Protein AF-A0A9D8S6Q0-F1 (afdb_monomer_lite)

Structure (mmCIF, N/CA/C/O backbone):
data_AF-A0A9D8S6Q0-F1
#
_entry.id   AF-A0A9D8S6Q0-F1
#
loop_
_atom_site.group_PDB
_atom_site.id
_atom_site.type_symbol
_atom_site.label_atom_id
_atom_site.label_alt_id
_atom_site.label_comp_id
_atom_site.label_asym_id
_atom_site.label_entity_id
_atom_site.label_seq_id
_atom_site.pdbx_PDB_ins_code
_atom_site.Cartn_x
_atom_site.Cartn_y
_atom_site.Cartn_z
_atom_site.occupancy
_atom_site.B_iso_or_equiv
_atom_site.auth_seq_id
_atom_site.auth_comp_id
_atom_site.auth_asym_id
_atom_site.auth_atom_id
_atom_site.pdbx_PDB_model_num
ATOM 1 N N . MET A 1 1 ? 7.079 22.595 -23.105 1.00 55.53 1 MET A N 1
ATOM 2 C CA . MET A 1 1 ? 8.325 22.431 -22.317 1.00 55.53 1 MET A CA 1
ATOM 3 C C . MET A 1 1 ? 8.264 21.290 -21.289 1.00 55.53 1 MET A C 1
ATOM 5 O O . MET A 1 1 ? 9.046 20.359 -21.418 1.00 55.53 1 MET A O 1
ATOM 9 N N . LYS A 1 2 ? 7.309 21.265 -20.337 1.00 79.88 2 LYS A N 1
ATOM 10 C CA . LYS A 1 2 ? 7.232 20.223 -19.276 1.00 79.88 2 LYS A CA 1
ATOM 11 C C . LYS A 1 2 ? 7.157 18.767 -19.784 1.00 79.88 2 LYS A C 1
ATOM 13 O O . LYS A 1 2 ? 7.829 17.900 -19.242 1.00 79.88 2 LYS A O 1
ATOM 18 N N . LEU A 1 3 ? 6.389 18.489 -20.844 1.00 88.88 3 LEU A N 1
ATOM 19 C CA . LEU A 1 3 ? 6.237 17.123 -21.376 1.00 88.88 3 LEU A CA 1
ATOM 20 C C . LEU A 1 3 ? 7.520 16.571 -22.018 1.00 88.88 3 LEU A C 1
ATOM 22 O O . LEU A 1 3 ? 7.829 15.393 -21.858 1.00 88.88 3 LEU A O 1
ATOM 26 N N . LEU A 1 4 ? 8.263 17.416 -22.740 1.00 91.31 4 LEU A N 1
ATOM 27 C CA . LEU A 1 4 ? 9.525 17.022 -23.365 1.00 91.31 4 LEU A CA 1
ATOM 28 C C . LEU A 1 4 ? 10.558 16.653 -22.295 1.00 91.31 4 LEU A C 1
ATOM 30 O O . LEU A 1 4 ? 11.180 15.604 -22.405 1.00 91.31 4 LEU A O 1
ATOM 34 N N . ILE A 1 5 ? 10.648 17.445 -21.219 1.00 90.62 5 ILE A N 1
ATOM 35 C CA . ILE A 1 5 ? 11.521 17.167 -20.067 1.00 90.62 5 ILE A CA 1
ATOM 36 C C . ILE A 1 5 ? 11.208 15.793 -19.465 1.00 90.62 5 ILE A C 1
ATOM 38 O O . ILE A 1 5 ? 12.119 15.003 -19.242 1.00 90.62 5 ILE A O 1
ATOM 42 N N . VAL A 1 6 ? 9.926 15.463 -19.264 1.00 91.56 6 VAL A N 1
ATOM 43 C CA . VAL A 1 6 ? 9.521 14.143 -18.748 1.00 91.56 6 VAL A CA 1
ATOM 44 C C . VAL A 1 6 ? 9.941 13.018 -19.697 1.00 91.56 6 VAL A C 1
ATOM 46 O O . VAL A 1 6 ? 10.485 12.014 -19.246 1.00 91.56 6 VAL A O 1
ATOM 49 N N . LYS A 1 7 ? 9.729 13.172 -21.010 1.00 94.25 7 LYS A N 1
ATOM 50 C CA . LYS A 1 7 ? 10.130 12.157 -21.999 1.00 94.25 7 LYS A CA 1
ATOM 51 C C . LYS A 1 7 ? 11.649 11.960 -22.039 1.00 94.25 7 LYS A C 1
ATOM 53 O O . LYS A 1 7 ? 12.102 10.818 -22.053 1.00 94.25 7 LYS A O 1
ATOM 58 N N . VAL A 1 8 ? 12.415 13.052 -22.015 1.00 95.56 8 VAL A N 1
ATOM 59 C CA . VAL A 1 8 ? 13.885 13.025 -21.961 1.00 95.56 8 VAL A CA 1
ATOM 60 C C . VAL A 1 8 ? 14.356 12.354 -20.674 1.00 95.56 8 VAL A C 1
ATOM 62 O O . VAL A 1 8 ? 15.199 11.466 -20.733 1.00 95.56 8 VAL A O 1
ATOM 65 N N . PHE A 1 9 ? 13.759 12.688 -19.528 1.00 94.12 9 PHE A N 1
ATOM 66 C CA . PHE A 1 9 ? 14.062 12.046 -18.249 1.00 94.12 9 PHE A CA 1
ATOM 67 C C . PHE A 1 9 ? 13.797 10.534 -18.281 1.00 94.12 9 PHE A C 1
ATOM 69 O O . PHE A 1 9 ? 14.651 9.752 -17.871 1.00 94.12 9 PHE A O 1
ATOM 76 N N . VAL A 1 10 ? 12.650 10.101 -18.818 1.00 95.75 10 VAL A N 1
ATOM 77 C CA . VAL A 1 10 ? 12.314 8.673 -18.948 1.00 95.75 10 VAL A CA 1
ATOM 78 C C . VAL A 1 10 ? 13.291 7.945 -19.875 1.00 95.75 10 VAL A C 1
ATOM 80 O O . VAL A 1 10 ? 13.704 6.825 -19.570 1.00 95.75 10 VAL A O 1
ATOM 83 N N . LEU A 1 11 ? 13.690 8.563 -20.990 1.00 97.38 11 LEU A N 1
ATOM 84 C CA . LEU A 1 11 ? 14.710 8.000 -21.877 1.00 97.38 11 LEU A CA 1
ATOM 85 C C . LEU A 1 11 ? 16.064 7.887 -21.163 1.00 97.38 11 LEU A C 1
ATOM 87 O O . LEU A 1 11 ? 16.694 6.833 -21.209 1.00 97.38 11 LEU A O 1
ATOM 91 N N . PHE A 1 12 ? 16.467 8.934 -20.448 1.00 96.69 12 PHE A N 1
ATOM 92 C CA . PHE A 1 12 ? 17.717 8.986 -19.699 1.00 96.69 12 PHE A CA 1
ATOM 93 C C . PHE A 1 12 ? 17.816 7.870 -18.650 1.00 96.69 12 PHE A C 1
ATOM 95 O O . PHE A 1 12 ? 18.775 7.097 -18.671 1.00 96.69 12 PHE A O 1
ATOM 102 N N . ILE A 1 13 ? 16.800 7.693 -17.794 1.00 96.75 13 ILE A N 1
ATOM 103 C CA . ILE A 1 13 ? 16.820 6.616 -16.786 1.00 96.75 13 ILE A CA 1
ATOM 104 C C . ILE A 1 13 ? 16.806 5.219 -17.424 1.00 96.75 13 ILE A C 1
ATOM 106 O O . ILE A 1 13 ? 17.384 4.290 -16.867 1.00 96.75 13 ILE A O 1
ATOM 110 N N . ARG A 1 14 ? 16.203 5.046 -18.611 1.00 97.38 14 ARG A N 1
ATOM 111 C CA . ARG A 1 14 ? 16.238 3.768 -19.348 1.00 97.38 14 ARG A CA 1
ATOM 112 C C . ARG A 1 14 ? 17.633 3.444 -19.868 1.00 97.38 14 ARG A C 1
ATOM 114 O O . ARG A 1 14 ? 18.060 2.299 -19.730 1.00 97.38 14 ARG A O 1
ATOM 121 N N . VAL A 1 15 ? 18.318 4.431 -20.447 1.00 97.88 15 VAL A N 1
ATOM 122 C CA . VAL A 1 15 ? 19.697 4.284 -20.935 1.00 97.88 15 VAL A CA 1
ATOM 123 C C . VAL A 1 15 ? 20.625 3.948 -19.771 1.00 97.88 15 VAL A C 1
ATOM 125 O O . VAL A 1 15 ? 21.367 2.975 -19.852 1.00 97.88 15 VAL A O 1
ATOM 128 N N . LEU A 1 16 ? 20.505 4.664 -18.649 1.00 97.31 16 LEU A N 1
ATOM 129 C CA . LEU A 1 16 ? 21.297 4.388 -17.448 1.00 97.31 16 LEU A CA 1
ATOM 130 C C . LEU A 1 16 ? 20.996 3.023 -16.817 1.00 97.31 16 LEU A C 1
ATOM 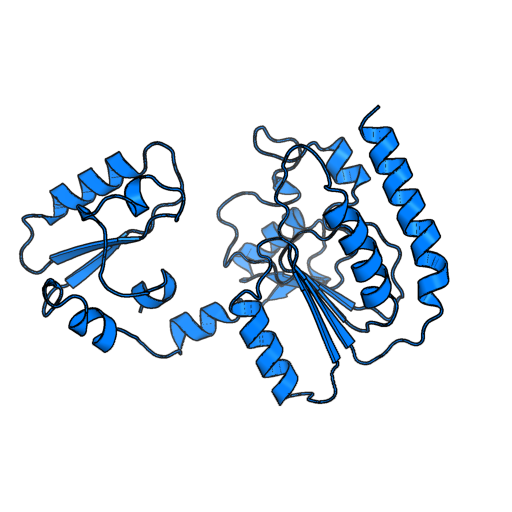132 O O . LEU A 1 16 ? 21.899 2.362 -16.310 1.00 97.31 16 LEU A O 1
ATOM 136 N N . TYR A 1 17 ? 19.742 2.568 -16.852 1.00 98.06 17 TYR A N 1
ATOM 137 C CA . TYR A 1 17 ? 19.359 1.267 -16.297 1.00 98.06 17 TYR A CA 1
ATOM 138 C C . TYR A 1 17 ? 19.833 0.083 -17.149 1.00 98.06 17 TYR A C 1
ATOM 140 O O . TYR A 1 17 ? 20.039 -1.012 -16.624 1.00 98.06 17 TYR A O 1
ATOM 148 N N . ALA A 1 18 ? 19.992 0.270 -18.464 1.00 97.88 18 ALA A N 1
ATOM 149 C CA . ALA A 1 18 ? 20.349 -0.797 -19.395 1.00 97.88 18 ALA A CA 1
ATOM 150 C C . ALA A 1 18 ? 21.595 -1.607 -18.971 1.00 97.88 18 ALA A C 1
ATOM 152 O O . ALA A 1 18 ? 21.451 -2.827 -18.847 1.00 97.88 18 ALA A O 1
ATOM 153 N N . PRO A 1 19 ? 22.761 -0.993 -18.671 1.00 97.56 19 PRO A N 1
ATOM 154 C CA . PRO A 1 19 ? 23.945 -1.731 -18.227 1.00 97.56 19 PRO A CA 1
ATOM 155 C C . PRO A 1 19 ? 23.791 -2.342 -16.827 1.00 97.56 19 PRO A C 1
ATOM 157 O O . PRO A 1 19 ? 24.334 -3.414 -16.567 1.00 97.56 19 PRO A O 1
ATOM 160 N N . MET A 1 20 ? 22.999 -1.738 -15.928 1.00 97.50 20 MET A N 1
ATOM 161 C CA . MET A 1 20 ? 22.785 -2.277 -14.572 1.00 97.50 20 MET A CA 1
ATOM 162 C C . MET A 1 20 ? 22.173 -3.684 -14.605 1.00 97.50 20 MET A C 1
ATOM 164 O O . MET A 1 20 ? 22.425 -4.507 -13.724 1.00 97.50 20 MET A O 1
ATOM 168 N N . LYS A 1 21 ? 21.404 -3.998 -15.656 1.00 95.62 21 LYS A N 1
ATOM 169 C CA . LYS A 1 21 ? 20.806 -5.322 -15.860 1.00 95.62 21 LYS A CA 1
ATOM 170 C C . LYS A 1 21 ? 21.827 -6.435 -16.128 1.00 95.62 21 LYS A C 1
ATOM 172 O O . LYS A 1 21 ? 21.428 -7.593 -16.120 1.00 95.62 21 LYS A O 1
ATOM 177 N N . LEU A 1 22 ? 23.113 -6.152 -16.319 1.00 96.88 22 LEU A N 1
ATOM 178 C CA . LEU A 1 22 ? 24.126 -7.208 -16.457 1.00 96.88 22 LEU A CA 1
ATOM 179 C C . LEU A 1 22 ? 24.386 -7.969 -15.145 1.00 96.88 22 LEU A C 1
ATOM 181 O O . LEU A 1 22 ? 24.920 -9.074 -15.166 1.00 96.88 22 LEU A O 1
ATOM 185 N N . ARG A 1 23 ? 23.961 -7.429 -13.996 1.00 97.19 23 ARG A N 1
ATOM 186 C CA . ARG A 1 23 ? 24.087 -8.100 -12.693 1.00 97.19 23 ARG A CA 1
ATOM 187 C C . ARG A 1 23 ? 23.323 -9.424 -12.664 1.00 97.19 23 ARG A C 1
ATOM 189 O O . ARG A 1 23 ? 22.237 -9.520 -13.224 1.00 97.19 23 ARG A O 1
ATOM 196 N N . LYS A 1 24 ? 23.824 -10.443 -11.967 1.00 97.69 24 LYS A N 1
ATOM 197 C CA . LYS A 1 24 ? 23.100 -11.717 -11.797 1.00 97.69 24 LYS A CA 1
ATOM 198 C C . LYS A 1 24 ? 21.844 -11.514 -10.942 1.00 97.69 24 LYS A C 1
ATOM 200 O O . LYS A 1 24 ? 21.931 -10.881 -9.896 1.00 97.69 24 LYS A O 1
ATOM 205 N N . THR A 1 25 ? 20.699 -12.048 -11.372 1.00 98.31 25 THR A N 1
ATOM 206 C CA . THR A 1 25 ? 19.465 -12.040 -10.566 1.00 98.31 25 THR A CA 1
ATOM 207 C C . THR A 1 25 ? 19.647 -12.878 -9.299 1.00 98.31 25 THR A C 1
ATOM 209 O O . THR A 1 25 ? 20.204 -13.974 -9.352 1.00 98.31 25 THR A O 1
ATOM 212 N N . LYS A 1 26 ? 19.179 -12.354 -8.168 1.00 98.38 26 LYS A N 1
ATOM 213 C CA . LYS A 1 26 ? 19.242 -12.963 -6.835 1.00 98.38 26 LYS A CA 1
ATOM 214 C C . LYS A 1 26 ? 17.837 -13.277 -6.332 1.00 98.38 26 LYS A C 1
ATOM 216 O O . LYS A 1 26 ? 16.869 -12.694 -6.821 1.00 98.38 26 LYS A O 1
ATOM 221 N N . ASN A 1 27 ? 17.742 -14.130 -5.312 1.00 98.31 27 ASN A N 1
ATOM 222 C CA . ASN A 1 27 ? 16.523 -14.264 -4.522 1.00 98.31 27 ASN A CA 1
ATOM 223 C C . ASN A 1 27 ? 16.330 -13.001 -3.664 1.00 98.31 27 ASN A C 1
ATOM 225 O O . ASN A 1 27 ? 16.820 -12.909 -2.536 1.00 98.31 27 ASN A O 1
ATOM 229 N N . LYS A 1 28 ? 15.728 -11.969 -4.263 1.00 98.75 28 LYS A N 1
ATOM 230 C CA . LYS A 1 28 ? 15.584 -10.651 -3.651 1.00 98.75 28 LYS A CA 1
ATOM 231 C C . LYS A 1 28 ? 14.250 -10.013 -4.007 1.00 98.75 28 LYS A C 1
ATOM 233 O O . LYS A 1 28 ? 13.901 -9.915 -5.187 1.00 98.75 28 LYS A O 1
ATOM 238 N N . ILE A 1 29 ? 13.585 -9.498 -2.977 1.00 98.81 29 ILE A N 1
ATOM 239 C CA . ILE A 1 29 ? 12.365 -8.704 -3.058 1.00 98.81 29 ILE A CA 1
ATOM 240 C C . ILE A 1 29 ? 12.706 -7.233 -2.827 1.00 98.81 29 ILE A C 1
ATOM 242 O O . ILE A 1 29 ? 13.329 -6.875 -1.825 1.00 98.81 29 ILE A O 1
ATOM 246 N N . VAL A 1 30 ? 12.269 -6.372 -3.744 1.00 98.69 30 VAL A N 1
ATOM 247 C CA . VAL A 1 30 ? 12.329 -4.915 -3.583 1.00 98.69 30 VAL A CA 1
ATOM 248 C C . VAL A 1 30 ? 10.923 -4.382 -3.327 1.00 98.69 30 VAL A C 1
ATOM 250 O O . VAL A 1 30 ? 10.055 -4.461 -4.195 1.00 98.69 30 VAL A O 1
ATOM 253 N N . TRP A 1 31 ? 10.706 -3.827 -2.139 1.00 98.44 31 TRP A N 1
ATOM 254 C CA . TRP A 1 31 ? 9.453 -3.190 -1.736 1.00 98.44 31 TRP A CA 1
ATOM 255 C C . TRP A 1 31 ? 9.482 -1.712 -2.107 1.00 98.44 31 TRP A C 1
ATOM 257 O O . TRP A 1 31 ? 10.393 -1.000 -1.693 1.00 98.44 31 TRP A O 1
ATOM 267 N N . LEU A 1 32 ? 8.496 -1.238 -2.860 1.00 97.31 32 LEU A N 1
ATOM 268 C CA . LEU A 1 32 ? 8.403 0.134 -3.353 1.00 97.31 32 LEU A CA 1
ATOM 269 C C . LEU A 1 32 ? 7.138 0.796 -2.808 1.00 97.31 32 LEU A C 1
ATOM 271 O O . LEU A 1 32 ? 6.029 0.359 -3.115 1.00 97.31 32 LEU A O 1
ATOM 275 N N . SER A 1 33 ? 7.303 1.886 -2.059 1.00 94.62 33 SER A N 1
ATOM 276 C CA . SER A 1 33 ? 6.179 2.699 -1.585 1.00 94.62 33 SER A CA 1
ATOM 277 C C . SER A 1 33 ? 6.478 4.185 -1.660 1.00 94.62 33 SER A C 1
ATOM 279 O O . SER A 1 33 ? 7.609 4.631 -1.456 1.00 94.62 33 SER A O 1
ATOM 281 N N . ARG A 1 34 ? 5.431 4.964 -1.935 1.00 90.62 34 ARG A N 1
ATOM 282 C CA . ARG A 1 34 ? 5.448 6.431 -1.884 1.00 90.62 34 ARG A CA 1
ATOM 283 C C . ARG A 1 34 ? 4.494 7.013 -0.852 1.00 90.62 34 ARG A C 1
ATOM 285 O O . ARG A 1 34 ? 4.333 8.233 -0.818 1.00 90.62 34 ARG A O 1
ATOM 292 N N . GLN A 1 35 ? 3.848 6.174 -0.044 1.00 85.75 35 GLN A N 1
ATOM 293 C CA . GLN A 1 35 ? 2.920 6.651 0.986 1.00 85.75 35 GLN A CA 1
ATOM 294 C C . GLN A 1 35 ? 3.647 7.204 2.201 1.00 85.75 35 GLN A C 1
ATOM 296 O O . GLN A 1 35 ? 3.231 8.205 2.776 1.00 85.75 35 GLN A O 1
ATOM 301 N N . SER A 1 36 ? 4.739 6.545 2.574 1.00 86.94 36 SER A N 1
ATOM 302 C CA . SER A 1 36 ? 5.474 6.795 3.801 1.00 86.94 36 SER A CA 1
ATOM 303 C C . SER A 1 36 ? 6.965 6.549 3.578 1.00 86.94 36 SER A C 1
ATOM 305 O O . SER A 1 36 ? 7.354 5.856 2.636 1.00 86.94 36 SER A O 1
ATOM 307 N N . ASP A 1 37 ? 7.785 7.137 4.446 1.00 90.88 37 ASP A N 1
ATOM 308 C CA . ASP A 1 37 ? 9.200 6.782 4.592 1.00 90.88 37 ASP A CA 1
ATOM 309 C C . ASP A 1 37 ? 9.369 5.529 5.496 1.00 90.88 37 ASP A C 1
ATOM 311 O O . ASP A 1 37 ? 10.470 5.005 5.644 1.00 90.88 37 ASP A O 1
ATOM 315 N N . GLU A 1 38 ? 8.270 5.009 6.057 1.00 92.69 38 GLU A N 1
ATOM 316 C CA . GLU A 1 38 ? 8.210 3.825 6.919 1.00 92.69 38 GLU A CA 1
ATOM 317 C C . GLU A 1 38 ? 7.391 2.686 6.300 1.00 92.69 38 GLU A C 1
ATOM 319 O O . GLU A 1 38 ? 6.533 2.896 5.437 1.00 92.69 38 GLU A O 1
ATOM 324 N N . LYS A 1 39 ? 7.631 1.454 6.771 1.00 93.25 39 LYS A N 1
ATOM 325 C CA . LYS A 1 39 ? 6.859 0.276 6.353 1.00 93.25 39 LYS A CA 1
ATOM 326 C C . LYS A 1 39 ? 5.405 0.432 6.797 1.00 93.25 39 LYS A C 1
ATOM 328 O O . LYS A 1 39 ? 5.143 0.613 7.985 1.00 93.25 39 LYS A O 1
ATOM 333 N N . SER A 1 40 ? 4.469 0.289 5.862 1.00 92.38 40 SER A N 1
ATOM 334 C CA . SER A 1 40 ? 3.063 0.102 6.214 1.00 92.38 40 SER A CA 1
ATOM 335 C C . SER A 1 40 ? 2.876 -1.218 6.962 1.00 92.38 40 SER A C 1
ATOM 337 O O . SER A 1 40 ? 3.687 -2.136 6.829 1.00 92.38 40 SER A O 1
ATOM 339 N N . GLU A 1 41 ? 1.790 -1.328 7.723 1.00 90.19 41 GLU A N 1
ATOM 340 C CA . GLU A 1 41 ? 1.476 -2.550 8.467 1.00 90.19 41 GLU A CA 1
ATOM 341 C C . GLU A 1 41 ? 1.360 -3.782 7.553 1.00 90.19 41 GLU A C 1
ATOM 343 O O . GLU A 1 41 ? 1.889 -4.845 7.868 1.00 90.19 41 GLU A O 1
ATOM 348 N N . ASP A 1 42 ? 0.785 -3.615 6.357 1.00 94.25 42 ASP A N 1
ATOM 349 C CA . ASP A 1 42 ? 0.728 -4.682 5.351 1.00 94.25 42 ASP A CA 1
ATOM 350 C C . ASP A 1 42 ? 2.127 -5.118 4.895 1.00 94.25 42 ASP A C 1
ATOM 352 O O . ASP A 1 42 ? 2.412 -6.312 4.811 1.00 94.25 42 ASP A O 1
ATOM 356 N N . ILE A 1 43 ? 3.025 -4.160 4.623 1.00 96.00 43 ILE A N 1
ATOM 357 C CA . ILE A 1 43 ? 4.403 -4.463 4.210 1.00 96.00 43 ILE A CA 1
ATOM 358 C C . ILE A 1 43 ? 5.156 -5.171 5.336 1.00 96.00 43 ILE A C 1
ATOM 360 O O . ILE A 1 43 ? 5.889 -6.118 5.056 1.00 96.00 43 ILE A O 1
ATOM 364 N N . LYS A 1 44 ? 4.990 -4.740 6.596 1.00 95.75 44 LYS A N 1
ATOM 365 C CA . LYS A 1 44 ? 5.610 -5.400 7.758 1.00 95.75 44 LYS A CA 1
ATOM 366 C C . LYS A 1 44 ? 5.171 -6.862 7.839 1.00 95.75 44 LYS A C 1
ATOM 368 O O . LYS A 1 44 ? 6.018 -7.748 7.809 1.00 95.75 44 LYS A O 1
ATOM 373 N N . ARG A 1 45 ? 3.861 -7.115 7.810 1.00 94.50 45 ARG A N 1
ATOM 374 C CA . ARG A 1 45 ? 3.289 -8.465 7.938 1.00 94.50 45 ARG A CA 1
ATOM 375 C C . ARG A 1 45 ? 3.683 -9.395 6.801 1.00 94.50 45 ARG A C 1
ATOM 377 O O . ARG A 1 45 ? 4.086 -10.528 7.055 1.00 94.50 45 ARG A O 1
ATOM 384 N N . LEU A 1 46 ? 3.627 -8.918 5.556 1.00 96.31 46 LEU A N 1
ATOM 385 C CA . LEU A 1 46 ? 4.092 -9.712 4.416 1.00 96.31 46 LEU A CA 1
ATOM 386 C C . LEU A 1 46 ? 5.589 -10.006 4.524 1.00 96.31 46 LEU A C 1
ATOM 388 O O . LEU A 1 46 ? 5.996 -11.148 4.331 1.00 96.31 46 LEU A O 1
ATOM 392 N N . SER A 1 47 ? 6.399 -8.999 4.868 1.00 97.56 47 SER A N 1
ATOM 393 C CA . SER A 1 47 ? 7.842 -9.158 5.078 1.00 97.56 47 SER A CA 1
ATOM 394 C C . SER A 1 47 ? 8.149 -10.215 6.136 1.00 97.56 47 SER A C 1
ATOM 396 O O . SER A 1 47 ? 9.035 -11.046 5.930 1.00 97.56 47 SER A O 1
ATOM 398 N N . ASP A 1 48 ? 7.428 -10.197 7.255 1.00 96.88 48 ASP A N 1
ATOM 399 C CA . ASP A 1 48 ? 7.629 -11.134 8.359 1.00 96.88 48 ASP A CA 1
ATOM 400 C C . ASP A 1 48 ? 7.210 -12.552 7.976 1.00 96.88 48 ASP A C 1
ATOM 402 O O . ASP A 1 48 ? 7.933 -13.505 8.268 1.00 96.88 48 ASP A O 1
ATOM 406 N N . MET A 1 49 ? 6.095 -12.706 7.257 1.00 95.94 49 MET A N 1
ATOM 407 C CA . MET A 1 49 ? 5.675 -14.009 6.742 1.00 95.94 49 MET A CA 1
ATOM 408 C C . MET A 1 49 ? 6.677 -14.560 5.720 1.00 95.94 49 MET A C 1
ATOM 410 O O . MET A 1 49 ? 7.059 -15.724 5.797 1.00 95.94 49 MET A O 1
ATOM 414 N N . ILE A 1 50 ? 7.185 -13.720 4.815 1.00 97.56 50 ILE A N 1
ATOM 415 C CA . ILE A 1 50 ? 8.234 -14.112 3.864 1.00 97.56 50 ILE A CA 1
ATOM 416 C C . ILE A 1 50 ? 9.501 -14.535 4.603 1.00 97.56 50 ILE A C 1
ATOM 418 O O . ILE A 1 50 ? 10.081 -15.558 4.262 1.00 97.56 50 ILE A O 1
ATOM 422 N N . LYS A 1 51 ? 9.909 -13.807 5.648 1.00 97.81 51 LYS A N 1
ATOM 423 C CA . LYS A 1 51 ? 11.078 -14.171 6.460 1.00 97.81 51 LYS A CA 1
ATOM 424 C C . LYS A 1 51 ? 10.902 -15.524 7.157 1.00 97.81 51 LYS A C 1
ATOM 426 O O . LYS A 1 51 ? 11.885 -16.236 7.322 1.00 97.81 51 LYS A O 1
ATOM 431 N N . LYS A 1 52 ? 9.678 -15.879 7.563 1.00 97.81 52 LYS A N 1
ATOM 432 C CA . LYS A 1 52 ? 9.365 -17.197 8.142 1.00 97.81 52 LYS A CA 1
ATOM 433 C C . LYS A 1 52 ? 9.408 -18.312 7.094 1.00 97.81 52 LYS A C 1
ATOM 435 O O . LYS A 1 52 ? 9.932 -19.380 7.381 1.00 97.81 52 LYS A O 1
ATOM 440 N N . LEU A 1 53 ? 8.858 -18.068 5.903 1.00 97.81 53 LEU A N 1
ATOM 441 C CA . LEU A 1 53 ? 8.715 -19.080 4.848 1.00 97.81 53 LEU A CA 1
ATOM 442 C C . LEU A 1 53 ? 9.975 -19.263 3.986 1.00 97.81 53 LEU A C 1
ATOM 444 O O . LEU A 1 53 ? 10.209 -20.349 3.471 1.00 97.81 53 LEU A O 1
ATOM 448 N N . SER A 1 54 ? 10.766 -18.207 3.805 1.00 97.31 54 SER A N 1
ATOM 449 C CA . SER A 1 54 ? 11.984 -18.177 2.985 1.00 97.31 54 SER A CA 1
ATOM 450 C C . SER A 1 54 ? 13.008 -17.217 3.620 1.00 97.31 54 SER A C 1
ATOM 452 O O . SER A 1 54 ? 13.169 -16.070 3.180 1.00 97.31 54 SER A O 1
ATOM 454 N N . PRO A 1 55 ? 13.677 -17.648 4.709 1.00 97.00 55 PRO A N 1
ATOM 455 C CA . PRO A 1 55 ? 14.608 -16.816 5.480 1.00 97.00 55 PRO A CA 1
ATOM 456 C C . PRO A 1 55 ? 15.800 -16.279 4.675 1.00 97.00 55 PRO A C 1
ATOM 458 O O . PRO A 1 55 ? 16.369 -15.245 5.020 1.00 97.00 55 PRO A O 1
ATOM 461 N N . GLU A 1 56 ? 16.184 -16.970 3.606 1.00 97.25 56 GLU A N 1
ATOM 462 C CA . GLU A 1 56 ? 17.275 -16.617 2.698 1.00 97.25 56 GLU A CA 1
ATOM 463 C C . GLU A 1 56 ? 16.911 -15.505 1.702 1.00 97.25 56 GLU A C 1
ATOM 465 O O . GLU A 1 56 ? 17.793 -14.960 1.032 1.00 97.25 56 GLU A O 1
ATOM 470 N N . THR A 1 57 ? 15.624 -15.153 1.588 1.00 98.38 57 THR A N 1
ATOM 471 C CA . THR A 1 57 ? 15.170 -14.085 0.697 1.00 98.38 57 THR A CA 1
ATOM 472 C C . THR A 1 57 ? 15.658 -12.725 1.190 1.00 98.38 57 THR A C 1
ATOM 474 O O . THR A 1 57 ? 15.273 -12.236 2.254 1.00 98.38 57 THR A O 1
ATOM 477 N N . ILE A 1 58 ? 16.451 -12.046 0.360 1.00 98.62 58 ILE A N 1
ATOM 478 C CA . ILE A 1 58 ? 16.894 -10.678 0.635 1.00 98.62 58 ILE A CA 1
ATOM 479 C C . ILE A 1 58 ? 15.696 -9.737 0.465 1.00 98.62 58 ILE A C 1
ATOM 481 O O . ILE A 1 58 ? 15.067 -9.710 -0.591 1.00 98.62 58 ILE A O 1
ATOM 485 N N . GLN A 1 59 ? 15.399 -8.920 1.473 1.00 98.56 59 GLN A N 1
ATOM 486 C CA . GLN A 1 59 ? 14.314 -7.939 1.407 1.00 98.56 59 GLN A CA 1
ATOM 487 C C . GLN A 1 59 ? 14.868 -6.519 1.511 1.00 98.56 59 GLN A C 1
ATOM 489 O O . GLN A 1 59 ? 15.455 -6.144 2.524 1.00 98.56 59 GLN A O 1
ATOM 494 N N . VAL A 1 60 ? 14.666 -5.716 0.464 1.00 98.44 60 VAL A N 1
ATOM 495 C CA . VAL A 1 60 ? 15.104 -4.315 0.407 1.00 98.44 60 VAL A CA 1
ATOM 496 C C . VAL A 1 60 ? 13.892 -3.398 0.350 1.00 98.44 60 VAL A C 1
ATOM 498 O O . VAL A 1 60 ? 13.031 -3.544 -0.514 1.00 98.44 60 VAL A O 1
ATOM 501 N N . PHE A 1 61 ? 13.836 -2.426 1.259 1.00 98.19 61 PHE A N 1
ATOM 502 C CA . PHE A 1 61 ? 12.713 -1.500 1.391 1.00 98.19 61 PHE A CA 1
ATOM 503 C C . PHE A 1 61 ? 13.077 -0.133 0.809 1.00 98.19 61 PHE A C 1
ATOM 505 O O . PHE A 1 61 ? 13.960 0.562 1.307 1.00 98.19 61 PHE A O 1
ATOM 512 N N . ARG A 1 62 ? 12.394 0.245 -0.269 1.00 97.06 62 ARG A N 1
ATOM 513 C CA . ARG A 1 62 ? 12.529 1.512 -0.992 1.00 97.06 62 ARG A CA 1
ATOM 514 C C . ARG A 1 62 ? 11.268 2.344 -0.760 1.00 97.06 62 ARG A C 1
ATOM 516 O O . ARG A 1 62 ? 10.374 2.421 -1.602 1.00 97.06 62 ARG A O 1
ATOM 523 N N . LEU A 1 63 ? 11.181 2.903 0.444 1.00 94.75 63 LEU A N 1
ATOM 524 C CA . LEU A 1 63 ? 10.018 3.641 0.934 1.00 94.75 63 LEU A CA 1
ATOM 525 C C . LEU A 1 63 ? 10.390 5.118 0.967 1.00 94.75 63 LEU A C 1
ATOM 527 O O . LEU A 1 63 ? 11.257 5.527 1.740 1.00 94.75 63 LEU A O 1
ATOM 531 N N . LYS A 1 64 ? 9.818 5.898 0.049 1.00 90.06 64 LYS A N 1
ATOM 532 C CA . LYS A 1 64 ? 10.123 7.324 -0.056 1.00 90.06 64 LYS A CA 1
ATOM 533 C C . LYS A 1 64 ? 8.865 8.116 -0.345 1.00 90.06 64 LYS A C 1
ATOM 535 O O . LYS A 1 64 ? 8.375 8.133 -1.482 1.00 90.06 64 LYS A O 1
ATOM 540 N N . ARG A 1 65 ? 8.364 8.816 0.672 1.00 86.19 65 ARG A N 1
ATOM 541 C CA . ARG A 1 65 ? 7.200 9.689 0.531 1.00 86.19 65 ARG A CA 1
ATOM 542 C C . ARG A 1 65 ? 7.511 10.807 -0.456 1.00 86.19 65 ARG A C 1
ATOM 544 O O . ARG A 1 65 ? 8.531 11.492 -0.356 1.00 86.19 65 ARG A O 1
ATOM 551 N N . LEU A 1 66 ? 6.603 11.022 -1.403 1.00 79.94 66 LEU A N 1
ATOM 552 C CA . LEU A 1 66 ? 6.676 12.198 -2.261 1.00 79.94 66 LEU A CA 1
ATOM 553 C C . LEU A 1 66 ? 6.154 13.405 -1.472 1.00 79.94 66 LEU A C 1
ATOM 555 O O . LEU A 1 66 ? 4.969 13.453 -1.150 1.00 79.94 66 LEU A O 1
ATOM 559 N N . LYS A 1 67 ? 7.048 14.334 -1.122 1.00 69.56 67 LYS A N 1
ATOM 560 C CA . LYS A 1 67 ? 6.721 15.512 -0.302 1.00 69.56 67 LYS A CA 1
ATOM 561 C C . LYS A 1 67 ? 6.232 16.714 -1.121 1.00 69.56 67 LYS A C 1
ATOM 563 O O . LYS A 1 67 ? 5.481 17.512 -0.583 1.00 69.56 67 LYS A O 1
ATOM 568 N N . ASP A 1 68 ? 6.602 16.798 -2.401 1.00 59.66 68 ASP A N 1
ATOM 569 C CA . ASP A 1 68 ? 6.297 17.947 -3.262 1.00 59.66 68 ASP A CA 1
ATOM 570 C C . ASP A 1 68 ? 5.268 17.638 -4.352 1.00 59.66 68 ASP A C 1
ATOM 572 O O . ASP A 1 68 ? 5.356 16.637 -5.072 1.00 59.66 68 ASP A O 1
ATOM 576 N N . GLU A 1 69 ? 4.325 18.563 -4.525 1.00 57.84 69 GLU A N 1
ATOM 577 C CA . GLU A 1 69 ? 3.366 18.570 -5.635 1.00 57.84 69 GLU A CA 1
ATOM 578 C C . GLU A 1 69 ? 3.909 19.301 -6.879 1.00 57.84 69 GLU A C 1
ATOM 580 O O . GLU A 1 69 ? 3.426 19.078 -7.992 1.00 57.84 69 GLU A O 1
ATOM 585 N N . SER A 1 70 ? 4.945 20.134 -6.717 1.00 56.00 70 SER A N 1
ATOM 586 C CA . SER A 1 70 ? 5.486 21.027 -7.754 1.00 56.00 70 SER A CA 1
ATOM 587 C C . SER A 1 70 ? 6.565 20.394 -8.649 1.00 56.00 70 SER A C 1
ATOM 589 O O . SER A 1 70 ? 6.848 20.920 -9.729 1.00 56.00 70 SER A O 1
ATOM 591 N N . GLY A 1 71 ? 7.136 19.244 -8.265 1.00 65.69 71 GLY A N 1
ATOM 592 C CA . GLY A 1 71 ? 8.175 18.557 -9.038 1.00 65.69 71 GLY A CA 1
ATOM 593 C C . GLY A 1 71 ? 8.788 17.347 -8.327 1.00 65.69 71 GLY A C 1
ATOM 594 O O . GLY A 1 71 ? 8.422 17.010 -7.206 1.00 65.69 71 GLY A O 1
ATOM 595 N N . LEU A 1 72 ? 9.723 16.663 -8.997 1.00 75.69 72 LEU A N 1
ATOM 596 C CA . LEU A 1 72 ? 10.552 15.641 -8.351 1.00 75.69 72 LEU A CA 1
ATOM 597 C C . LEU A 1 72 ? 11.719 16.346 -7.662 1.00 75.69 72 LEU A C 1
ATOM 599 O O . LEU A 1 72 ? 12.553 16.945 -8.339 1.00 75.69 72 LEU A O 1
ATOM 603 N N . SER A 1 73 ? 11.788 16.266 -6.335 1.00 83.31 73 SER A N 1
ATOM 604 C CA . SER A 1 73 ? 12.939 16.782 -5.600 1.00 83.31 73 SER A CA 1
ATOM 605 C C . SER A 1 73 ? 14.220 16.056 -6.025 1.00 83.31 73 SER A C 1
ATOM 607 O O . SER A 1 73 ? 14.196 14.879 -6.401 1.00 83.31 73 SER A O 1
ATOM 609 N N . LEU A 1 74 ? 15.365 16.734 -5.923 1.00 85.50 74 LEU A N 1
ATOM 610 C CA . LEU A 1 74 ? 16.660 16.137 -6.258 1.00 85.50 74 LEU A CA 1
ATOM 611 C C . LEU A 1 74 ? 16.929 14.868 -5.425 1.00 85.50 74 LEU A C 1
ATOM 613 O O . LEU A 1 74 ? 17.392 13.859 -5.952 1.00 85.50 74 LEU A O 1
ATOM 617 N N . SER A 1 75 ? 16.538 14.874 -4.146 1.00 85.69 75 SER A N 1
ATOM 618 C CA . SER A 1 75 ? 16.622 13.701 -3.265 1.00 85.69 75 SER A CA 1
ATOM 619 C C . SER A 1 75 ? 15.764 12.526 -3.745 1.00 85.69 75 SER A C 1
ATOM 621 O O . SER A 1 75 ? 16.168 11.370 -3.610 1.00 85.69 75 SER A O 1
ATOM 623 N N . TYR A 1 76 ? 14.602 12.794 -4.345 1.00 87.25 76 TYR A N 1
ATOM 624 C CA . TYR A 1 76 ? 13.771 11.753 -4.939 1.00 87.25 76 TYR A CA 1
ATOM 625 C C . TYR A 1 76 ? 14.391 11.205 -6.229 1.00 87.25 76 TYR A C 1
ATOM 627 O O . TYR A 1 76 ? 14.375 9.996 -6.443 1.00 87.25 76 TYR A O 1
ATOM 635 N N . VAL A 1 77 ? 15.007 12.057 -7.055 1.00 89.94 77 VAL A N 1
ATOM 636 C CA . VAL A 1 77 ? 15.756 11.610 -8.243 1.00 89.94 77 VAL A CA 1
ATOM 637 C C . VAL A 1 77 ? 16.912 10.683 -7.849 1.00 89.94 77 VAL A C 1
ATOM 639 O O . VAL A 1 77 ? 17.055 9.615 -8.440 1.00 89.94 77 VAL A O 1
ATOM 642 N N . PHE A 1 78 ? 17.670 11.011 -6.798 1.00 91.81 78 PHE A N 1
ATOM 643 C CA . PHE A 1 78 ? 18.680 10.098 -6.248 1.00 91.81 78 PHE A CA 1
ATOM 644 C C . PHE A 1 78 ? 18.077 8.777 -5.762 1.00 91.81 78 PHE A C 1
ATOM 646 O O . PHE A 1 78 ? 18.633 7.713 -6.035 1.00 91.81 78 PHE A O 1
ATOM 653 N N . SER A 1 79 ? 16.908 8.818 -5.113 1.00 93.25 79 SER A N 1
ATOM 654 C CA . SER A 1 79 ? 16.197 7.597 -4.719 1.00 93.25 79 SER A CA 1
ATOM 655 C C . SER A 1 79 ? 15.884 6.702 -5.919 1.00 93.25 79 SER A C 1
ATOM 657 O O . SER A 1 79 ? 16.071 5.496 -5.810 1.00 93.25 79 SER A O 1
ATOM 659 N N . ILE A 1 80 ? 15.486 7.268 -7.066 1.00 95.12 80 ILE A N 1
ATOM 660 C CA . ILE A 1 80 ? 15.212 6.499 -8.293 1.00 95.12 80 ILE A CA 1
ATOM 661 C C . ILE A 1 80 ? 16.460 5.744 -8.767 1.00 95.12 80 ILE A C 1
ATOM 663 O O . ILE A 1 80 ? 16.339 4.594 -9.180 1.00 95.12 80 ILE A O 1
ATOM 667 N N . PHE A 1 81 ? 17.654 6.339 -8.688 1.00 95.88 81 PHE A N 1
ATOM 668 C CA . PHE A 1 81 ? 18.892 5.647 -9.072 1.00 95.88 81 PHE A CA 1
ATOM 669 C C . PHE A 1 81 ? 19.230 4.481 -8.145 1.00 95.88 81 PHE A C 1
ATOM 671 O O . PHE A 1 81 ? 19.672 3.429 -8.607 1.00 95.88 81 PHE A O 1
ATOM 678 N N . VAL A 1 82 ? 18.974 4.630 -6.847 1.00 96.81 82 VAL A N 1
ATOM 679 C CA . VAL A 1 82 ? 19.138 3.516 -5.909 1.00 96.81 82 VAL A CA 1
ATOM 680 C C . VAL A 1 82 ? 18.075 2.445 -6.166 1.00 96.81 82 VAL A C 1
ATOM 682 O O . VAL A 1 82 ? 18.404 1.265 -6.199 1.00 96.81 82 VAL A O 1
ATOM 685 N N . ASP A 1 83 ? 16.825 2.823 -6.448 1.00 97.62 83 ASP A N 1
ATOM 686 C CA . ASP A 1 83 ? 15.782 1.864 -6.829 1.00 97.62 83 ASP A CA 1
ATOM 687 C C . ASP A 1 83 ? 16.167 1.099 -8.105 1.00 97.62 83 ASP A C 1
ATOM 689 O O . ASP A 1 83 ? 15.981 -0.111 -8.176 1.00 97.62 83 ASP A O 1
ATOM 693 N N . MET A 1 84 ? 16.737 1.781 -9.105 1.00 98.12 84 MET A N 1
ATOM 694 C CA . MET A 1 84 ? 17.274 1.168 -10.325 1.00 98.12 84 MET A CA 1
ATOM 695 C C . MET A 1 84 ? 18.338 0.123 -9.996 1.00 98.12 84 MET A C 1
ATOM 697 O O . MET A 1 84 ? 18.271 -1.005 -10.490 1.00 98.12 84 MET A O 1
ATOM 701 N N . TRP A 1 85 ? 19.297 0.478 -9.140 1.00 98.12 85 TRP A N 1
ATOM 702 C CA . TRP A 1 85 ? 20.315 -0.455 -8.681 1.00 98.12 85 TRP A CA 1
ATOM 703 C C . TRP A 1 85 ? 19.666 -1.663 -8.003 1.00 98.12 85 TRP A C 1
ATOM 705 O O . TRP A 1 85 ? 19.920 -2.797 -8.403 1.00 98.12 85 TRP A O 1
ATOM 715 N N . GLU A 1 86 ? 18.760 -1.459 -7.054 1.00 98.44 86 GLU A N 1
ATOM 716 C CA . GLU A 1 86 ? 18.128 -2.560 -6.329 1.00 98.44 86 GLU A CA 1
ATOM 717 C C . GLU A 1 86 ? 17.248 -3.444 -7.222 1.00 98.44 86 GLU A C 1
ATOM 719 O O . GLU A 1 86 ? 17.285 -4.666 -7.111 1.00 98.44 86 GLU A O 1
ATOM 724 N N . LEU A 1 87 ? 16.514 -2.871 -8.171 1.00 98.50 87 LEU A N 1
ATOM 725 C CA . LEU A 1 87 ? 15.675 -3.629 -9.102 1.00 98.50 87 LEU A CA 1
ATOM 726 C C . LEU A 1 87 ? 16.488 -4.403 -10.146 1.00 98.50 87 LEU A C 1
ATOM 728 O O . LEU A 1 87 ? 15.961 -5.309 -10.787 1.00 98.50 87 LEU A O 1
ATOM 732 N N . SER A 1 88 ? 17.750 -4.040 -10.383 1.00 98.06 88 SER A N 1
ATOM 733 C CA . SER A 1 88 ? 18.551 -4.643 -11.456 1.00 98.06 88 SER A CA 1
ATOM 734 C C . SER A 1 88 ? 18.962 -6.097 -11.194 1.00 98.06 88 SER A C 1
ATOM 736 O O . SER A 1 88 ? 19.146 -6.844 -12.156 1.00 98.06 88 SER A O 1
ATOM 738 N N . ASP A 1 89 ? 19.057 -6.531 -9.935 1.00 98.38 89 ASP A N 1
ATOM 739 C CA . ASP A 1 89 ? 19.348 -7.916 -9.532 1.00 98.38 89 ASP A CA 1
ATOM 740 C C . ASP A 1 89 ? 18.225 -8.567 -8.705 1.00 98.38 89 ASP A C 1
ATOM 742 O O . ASP A 1 89 ? 18.424 -9.654 -8.171 1.00 98.38 89 ASP A O 1
ATOM 746 N N . ALA A 1 90 ? 17.046 -7.949 -8.611 1.00 98.69 90 ALA A N 1
ATOM 747 C CA . ALA A 1 90 ? 15.888 -8.521 -7.923 1.00 98.69 90 ALA A CA 1
ATOM 748 C C . ALA A 1 90 ? 15.148 -9.574 -8.769 1.00 98.69 90 ALA A C 1
ATOM 750 O O . ALA A 1 90 ? 15.097 -9.471 -9.999 1.00 98.69 90 ALA A O 1
ATOM 751 N N . SER A 1 91 ? 14.553 -10.567 -8.104 1.00 98.56 91 SER A N 1
ATOM 752 C CA . SER A 1 91 ? 13.614 -11.527 -8.703 1.00 98.56 91 SER A CA 1
ATOM 753 C C . SER A 1 91 ? 12.162 -11.072 -8.548 1.00 98.56 91 SER A C 1
ATOM 755 O O . SER A 1 91 ? 11.330 -11.379 -9.400 1.00 98.56 91 SER A O 1
ATOM 757 N N . ILE A 1 92 ? 11.850 -10.294 -7.504 1.00 98.75 92 ILE A N 1
ATOM 758 C CA . ILE A 1 92 ? 10.504 -9.778 -7.238 1.00 98.75 92 ILE A CA 1
ATOM 759 C C . ILE A 1 92 ? 10.570 -8.287 -6.894 1.00 98.75 92 ILE A C 1
ATOM 761 O O . ILE A 1 92 ? 11.448 -7.825 -6.164 1.00 98.75 92 ILE A O 1
ATOM 765 N N . ALA A 1 93 ? 9.600 -7.529 -7.392 1.00 98.62 93 ALA A N 1
ATOM 766 C CA . ALA A 1 93 ? 9.313 -6.174 -6.951 1.00 98.62 93 ALA A CA 1
ATOM 767 C C . ALA A 1 93 ? 7.849 -6.078 -6.518 1.00 98.62 93 ALA A C 1
ATOM 769 O O . ALA A 1 93 ? 6.955 -6.445 -7.281 1.00 98.62 93 ALA A O 1
ATOM 770 N N . VAL A 1 94 ? 7.612 -5.560 -5.314 1.00 98.50 94 VAL A N 1
ATOM 771 C CA . VAL A 1 94 ? 6.271 -5.352 -4.759 1.00 98.50 94 VAL A CA 1
ATOM 772 C C . VAL A 1 94 ? 6.028 -3.857 -4.612 1.00 98.50 94 VAL A C 1
ATOM 774 O O . VAL A 1 94 ? 6.846 -3.160 -4.017 1.00 98.50 94 VAL A O 1
ATOM 777 N N . ALA A 1 95 ? 4.917 -3.358 -5.145 1.00 97.31 95 ALA A N 1
ATOM 778 C CA . ALA A 1 95 ? 4.516 -1.962 -5.022 1.00 97.31 95 ALA A CA 1
ATOM 779 C C . ALA A 1 95 ? 3.107 -1.840 -4.434 1.00 97.31 95 ALA A C 1
ATOM 781 O O . ALA A 1 95 ? 2.213 -2.582 -4.827 1.00 97.31 95 ALA A O 1
ATOM 782 N N . ASP A 1 96 ? 2.908 -0.876 -3.535 1.00 95.44 96 ASP A N 1
ATOM 783 C CA . ASP A 1 96 ? 1.596 -0.502 -2.965 1.00 95.44 96 ASP A CA 1
ATOM 784 C C . ASP A 1 96 ? 1.019 0.787 -3.596 1.00 95.44 96 ASP A C 1
ATOM 786 O O . ASP A 1 96 ? -0.094 1.234 -3.300 1.00 95.44 96 ASP A O 1
ATOM 790 N N . THR A 1 97 ? 1.820 1.424 -4.453 1.00 93.44 97 THR A N 1
ATOM 791 C CA . THR A 1 97 ? 1.584 2.720 -5.090 1.00 93.44 97 THR A CA 1
ATOM 792 C C . THR A 1 97 ? 2.260 2.775 -6.465 1.00 93.44 97 THR A C 1
ATOM 794 O O . THR A 1 97 ? 2.892 1.822 -6.928 1.00 93.44 97 THR A O 1
ATOM 797 N N . TYR A 1 98 ? 2.115 3.902 -7.168 1.00 93.94 98 TYR A N 1
ATOM 798 C CA . TYR A 1 98 ? 2.829 4.157 -8.418 1.00 93.94 98 TYR A CA 1
ATOM 799 C C . TYR A 1 98 ? 4.337 4.365 -8.187 1.00 93.94 98 TYR A C 1
ATOM 801 O O . TYR A 1 98 ? 4.737 5.386 -7.626 1.00 93.94 98 TYR A O 1
ATOM 809 N N . SER A 1 99 ? 5.180 3.480 -8.723 1.00 95.12 99 SER A N 1
ATOM 810 C CA . SER A 1 99 ? 6.639 3.653 -8.751 1.00 95.12 99 SER A CA 1
ATOM 811 C C . SER A 1 99 ? 7.149 4.023 -10.152 1.00 95.12 99 SER A C 1
ATOM 813 O O . SER A 1 99 ? 6.859 3.328 -11.130 1.00 95.12 99 SER A O 1
ATOM 815 N N . ILE A 1 100 ? 7.951 5.096 -10.237 1.00 94.81 100 ILE A N 1
ATOM 816 C CA . ILE A 1 100 ? 8.609 5.529 -11.483 1.00 94.81 100 ILE A CA 1
ATOM 817 C C . ILE A 1 100 ? 9.619 4.476 -11.938 1.00 94.81 100 ILE A C 1
ATOM 819 O O . ILE A 1 100 ? 9.619 4.086 -13.104 1.00 94.81 100 ILE A O 1
ATOM 823 N N . SER A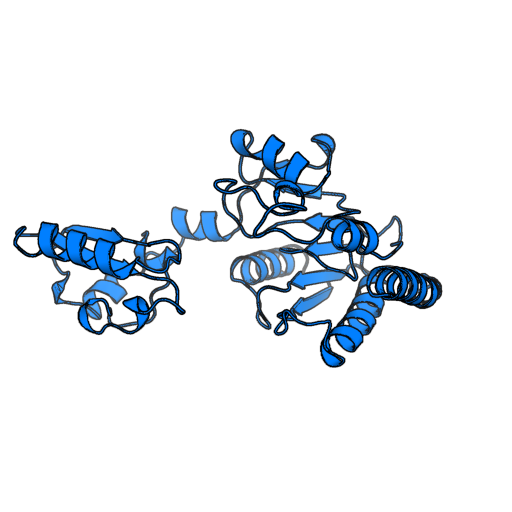 1 101 ? 10.450 3.990 -11.013 1.00 95.62 101 SER A N 1
ATOM 824 C CA . SER A 1 101 ? 11.472 2.981 -11.293 1.00 95.62 101 SER A CA 1
ATOM 825 C C . SER A 1 101 ? 10.851 1.666 -11.767 1.00 95.62 101 SER A C 1
ATOM 827 O O . SER A 1 101 ? 11.428 1.011 -12.623 1.00 95.62 101 SER A O 1
ATOM 829 N N . LEU A 1 102 ? 9.641 1.322 -11.316 1.00 96.69 102 LEU A N 1
ATOM 830 C CA . LEU A 1 102 ? 8.948 0.104 -11.747 1.00 96.69 102 LEU A CA 1
ATOM 831 C C . LEU A 1 102 ? 8.209 0.239 -13.090 1.00 96.69 102 LEU A C 1
ATOM 833 O O . LEU A 1 102 ? 8.125 -0.706 -13.876 1.00 96.69 102 LEU A O 1
ATOM 837 N N . SER A 1 103 ? 7.630 1.412 -13.354 1.00 96.81 103 SER A N 1
ATOM 838 C CA . SER A 1 103 ? 6.733 1.589 -14.507 1.00 96.81 103 SER A CA 1
ATOM 839 C C . SER A 1 103 ? 7.452 2.135 -15.742 1.00 96.81 103 SER A C 1
ATOM 841 O O . SER A 1 103 ? 7.090 1.809 -16.873 1.00 96.81 103 SER A O 1
ATOM 843 N N . CYS A 1 104 ? 8.481 2.967 -15.556 1.00 97.00 104 CYS A N 1
ATOM 844 C CA . CYS A 1 104 ? 9.199 3.588 -16.669 1.00 97.00 104 CYS A CA 1
ATOM 845 C C . CYS A 1 104 ? 10.313 2.708 -17.239 1.00 97.00 104 CYS A C 1
ATOM 847 O O . CYS A 1 104 ? 10.657 2.879 -18.408 1.00 97.00 104 CYS A O 1
ATOM 849 N N . LEU A 1 105 ? 10.902 1.804 -16.454 1.00 97.06 105 LEU A N 1
ATOM 850 C CA . LEU A 1 105 ? 12.094 1.053 -16.851 1.00 97.06 105 LEU A CA 1
ATOM 851 C C . LEU A 1 105 ? 11.769 -0.240 -17.608 1.00 97.06 105 LEU A C 1
ATOM 853 O O . LEU A 1 105 ? 10.738 -0.876 -17.408 1.00 97.06 105 LEU A O 1
ATOM 857 N N . ASN A 1 106 ? 12.712 -0.662 -18.453 1.00 96.31 106 ASN A N 1
ATOM 858 C CA . ASN A 1 106 ? 12.649 -1.935 -19.170 1.00 96.31 106 ASN A CA 1
ATOM 859 C C . ASN A 1 106 ? 13.359 -3.026 -18.359 1.00 96.31 106 ASN A C 1
ATOM 861 O O . ASN A 1 106 ? 14.557 -3.267 -18.552 1.00 96.31 106 ASN A O 1
ATOM 865 N N . HIS A 1 107 ? 12.625 -3.652 -17.441 1.00 97.75 107 HIS A N 1
ATOM 866 C CA . HIS A 1 107 ? 13.121 -4.697 -16.541 1.00 97.75 107 HIS A CA 1
ATOM 867 C C . HIS A 1 107 ? 13.479 -6.010 -17.244 1.00 97.75 107 HIS A C 1
ATOM 869 O O . HIS A 1 107 ? 13.110 -6.262 -18.391 1.00 97.75 107 HIS A O 1
ATOM 875 N N . LYS A 1 108 ? 14.223 -6.862 -16.536 1.00 97.38 108 LYS A N 1
ATOM 876 C CA . LYS A 1 108 ? 14.489 -8.240 -16.958 1.00 97.38 108 LYS A CA 1
ATOM 877 C C . LYS A 1 108 ? 13.207 -9.062 -16.944 1.00 97.38 108 LYS A C 1
ATOM 879 O O . LYS A 1 108 ? 12.367 -8.862 -16.075 1.00 97.38 108 LYS A O 1
ATOM 884 N N . LYS A 1 109 ? 13.138 -10.080 -17.807 1.00 96.75 109 LYS A N 1
ATOM 885 C CA . LYS A 1 109 ? 12.071 -11.096 -17.765 1.00 96.75 109 LYS A CA 1
ATOM 886 C C . LYS A 1 109 ? 12.012 -11.840 -16.422 1.00 96.75 109 LYS A C 1
ATOM 888 O O . LYS A 1 109 ? 10.941 -12.258 -16.014 1.00 96.75 109 LYS A O 1
ATOM 893 N N . ALA A 1 110 ? 13.153 -11.967 -15.740 1.00 97.50 110 ALA A N 1
ATOM 894 C CA . ALA A 1 110 ? 13.256 -12.621 -14.437 1.00 97.50 110 ALA A CA 1
ATOM 895 C C . ALA A 1 110 ? 12.663 -11.807 -13.268 1.00 97.50 110 ALA A C 1
ATOM 897 O O . ALA A 1 110 ? 12.496 -12.369 -12.192 1.00 97.50 110 ALA A O 1
ATOM 898 N N . LEU A 1 111 ? 12.379 -10.507 -13.443 1.00 98.62 111 LEU A N 1
ATOM 899 C CA . LEU A 1 111 ? 11.776 -9.683 -12.394 1.00 98.62 111 LEU A CA 1
ATOM 900 C C . LEU A 1 111 ? 10.248 -9.774 -12.468 1.00 98.62 111 LEU A C 1
ATOM 902 O O . LEU A 1 111 ? 9.648 -9.224 -13.395 1.00 98.62 111 LEU A O 1
ATOM 906 N N . LYS A 1 112 ? 9.624 -10.383 -11.458 1.00 98.62 112 LYS A N 1
ATOM 907 C CA . LYS A 1 112 ? 8.167 -10.396 -11.288 1.00 98.62 112 LYS A CA 1
ATOM 908 C C . LYS A 1 112 ? 7.701 -9.134 -10.556 1.00 98.62 112 LYS A C 1
ATOM 910 O O . LYS A 1 112 ? 8.164 -8.846 -9.455 1.00 98.62 112 LYS A O 1
ATOM 915 N N . LYS A 1 113 ? 6.780 -8.376 -11.152 1.00 98.56 113 LYS A N 1
ATOM 916 C CA . LYS A 1 113 ? 6.260 -7.102 -10.624 1.00 98.56 113 LYS A CA 1
ATOM 917 C C . LYS A 1 113 ? 4.838 -7.293 -10.095 1.00 98.56 113 LYS A C 1
ATOM 919 O O . LYS A 1 113 ? 3.931 -7.596 -10.874 1.00 98.56 113 LYS A O 1
ATOM 924 N N . ILE A 1 114 ? 4.657 -7.092 -8.792 1.00 98.56 114 ILE A N 1
ATOM 925 C CA . ILE A 1 114 ? 3.406 -7.312 -8.060 1.00 98.56 114 ILE A CA 1
ATOM 926 C C . ILE A 1 114 ? 2.888 -5.968 -7.535 1.00 98.56 114 ILE A C 1
ATOM 928 O O . ILE A 1 114 ? 3.597 -5.262 -6.821 1.00 98.56 114 ILE A O 1
ATOM 932 N N . GLN A 1 115 ? 1.654 -5.613 -7.884 1.00 97.94 115 GLN A N 1
ATOM 933 C CA . GLN A 1 115 ? 0.944 -4.458 -7.335 1.00 97.94 115 GLN A CA 1
ATOM 934 C C . GLN A 1 115 ? -0.032 -4.941 -6.262 1.00 97.94 115 GLN A C 1
ATOM 936 O O . GLN A 1 115 ? -1.042 -5.553 -6.595 1.00 97.94 115 GLN A O 1
ATOM 941 N N . ILE A 1 116 ? 0.265 -4.666 -4.992 1.00 96.88 116 ILE A N 1
ATOM 942 C CA . ILE A 1 116 ? -0.613 -5.022 -3.863 1.00 96.88 116 ILE A CA 1
ATOM 943 C C . ILE A 1 116 ? -1.638 -3.925 -3.550 1.00 96.88 116 ILE A C 1
ATOM 945 O O . ILE A 1 116 ? -2.628 -4.180 -2.876 1.00 96.88 116 ILE A O 1
ATOM 949 N N . TRP A 1 117 ? -1.419 -2.714 -4.073 1.00 95.25 117 TRP A N 1
ATOM 950 C CA . TRP A 1 117 ? -2.170 -1.507 -3.743 1.00 95.25 117 TRP A CA 1
ATOM 951 C C . TRP A 1 117 ? -2.258 -1.275 -2.226 1.00 95.25 117 TRP A C 1
ATOM 953 O O . TRP A 1 117 ? -1.443 -1.772 -1.454 1.00 95.25 117 TRP A O 1
ATOM 963 N N . HIS A 1 118 ? -3.190 -0.432 -1.798 1.00 91.50 118 HIS A N 1
ATOM 964 C CA . HIS A 1 118 ? -3.352 -0.050 -0.394 1.00 91.50 118 HIS A CA 1
ATOM 965 C C . HIS A 1 118 ? -4.801 0.154 0.033 1.00 91.50 118 HIS A C 1
ATOM 967 O O . HIS A 1 118 ? -5.069 0.423 1.201 1.00 91.50 118 HIS A O 1
ATOM 973 N N . ALA A 1 119 ? -5.737 0.069 -0.910 1.00 89.38 119 ALA A N 1
ATOM 974 C CA . ALA A 1 119 ? -7.155 0.142 -0.618 1.00 89.38 119 ALA A CA 1
ATOM 975 C C . ALA A 1 119 ? -7.732 -1.267 -0.453 1.00 89.38 119 ALA A C 1
ATOM 977 O O . ALA A 1 119 ? -7.363 -2.186 -1.181 1.00 89.38 119 ALA A O 1
ATOM 978 N N . LEU A 1 120 ? -8.690 -1.392 0.465 1.00 87.81 120 LEU A N 1
ATOM 979 C CA . LEU A 1 120 ? -9.469 -2.611 0.705 1.00 87.81 120 LEU A CA 1
ATOM 980 C C . LEU A 1 120 ? -10.667 -2.760 -0.249 1.00 87.81 120 LEU A C 1
ATOM 982 O O . LEU A 1 120 ? -11.451 -3.693 -0.127 1.00 87.81 120 LEU A O 1
ATOM 986 N N . GLY A 1 121 ? -10.829 -1.835 -1.195 1.00 89.25 121 GLY A N 1
ATOM 987 C CA . GLY A 1 121 ? -11.923 -1.837 -2.158 1.00 89.25 121 GLY A CA 1
ATOM 988 C C . GLY A 1 121 ? -11.829 -0.677 -3.145 1.00 89.25 121 GLY A C 1
ATOM 989 O O . GLY A 1 121 ? -10.919 0.152 -3.079 1.00 89.25 121 GLY A O 1
ATOM 990 N N . ALA A 1 122 ? -12.804 -0.601 -4.050 1.00 91.38 122 ALA A N 1
ATOM 991 C CA . ALA A 1 122 ? -12.870 0.387 -5.127 1.00 91.38 122 ALA A CA 1
ATOM 992 C C . ALA A 1 122 ? -14.106 1.298 -4.991 1.00 91.38 122 ALA A C 1
ATOM 994 O O . ALA A 1 122 ? -15.021 1.246 -5.804 1.00 91.38 122 ALA A O 1
ATOM 995 N N . VAL A 1 123 ? -14.149 2.133 -3.945 1.00 90.50 123 VAL A N 1
ATOM 996 C CA . VAL A 1 123 ? -15.294 3.040 -3.691 1.00 90.50 123 VAL A CA 1
ATOM 997 C C . VAL A 1 123 ? -15.221 4.319 -4.539 1.00 90.50 123 VAL A C 1
ATOM 999 O O . VAL A 1 123 ? -16.236 4.840 -4.992 1.00 90.50 123 VAL A O 1
ATOM 1002 N N . LYS A 1 124 ? -14.011 4.846 -4.765 1.00 90.75 124 LYS A N 1
ATOM 1003 C CA . LYS A 1 124 ? -13.750 6.019 -5.618 1.00 90.75 124 LYS A CA 1
ATOM 1004 C C . LYS A 1 124 ? -12.961 5.581 -6.843 1.00 90.75 124 LYS A C 1
ATOM 1006 O O . LYS A 1 124 ? -12.124 4.698 -6.718 1.00 90.75 124 LYS A O 1
ATOM 1011 N N . LYS A 1 125 ? -13.146 6.249 -7.987 1.00 92.44 125 LYS A N 1
ATOM 1012 C CA . LYS A 1 125 ? -12.260 6.081 -9.154 1.00 92.44 125 LYS A CA 1
ATOM 1013 C C . LYS A 1 125 ? -10.831 6.474 -8.781 1.00 92.44 125 LYS A C 1
ATOM 1015 O O . LYS A 1 125 ? -10.617 7.554 -8.227 1.00 92.44 125 LYS A O 1
ATOM 1020 N N . PHE A 1 126 ? -9.863 5.625 -9.104 1.00 93.75 126 PHE A N 1
ATOM 1021 C CA . PHE A 1 126 ? -8.468 5.801 -8.703 1.00 93.75 126 PHE A CA 1
ATOM 1022 C C . PHE A 1 126 ? -7.507 5.473 -9.843 1.00 93.75 126 PHE A C 1
ATOM 1024 O O . PHE A 1 126 ? -7.889 4.902 -10.864 1.00 93.75 126 PHE A O 1
ATOM 1031 N N . SER A 1 127 ? -6.237 5.844 -9.663 1.00 93.81 127 SER A N 1
ATOM 1032 C CA . SER A 1 127 ? -5.179 5.536 -10.624 1.00 93.81 127 SER A CA 1
ATOM 1033 C C . SER A 1 127 ? -5.543 6.003 -12.052 1.00 93.81 127 SER A C 1
ATOM 1035 O O . SER A 1 127 ? -5.882 7.173 -12.229 1.00 93.81 127 SER A O 1
ATOM 1037 N N . LEU A 1 128 ? -5.494 5.147 -13.078 1.00 95.56 128 LEU A N 1
ATOM 1038 C CA . LEU A 1 128 ? -5.783 5.523 -14.463 1.00 95.56 128 LEU A CA 1
ATOM 1039 C C . LEU A 1 128 ? -7.234 5.980 -14.672 1.00 95.56 128 LEU A C 1
ATOM 1041 O O . LEU A 1 128 ? -7.472 6.821 -15.534 1.00 95.56 128 LEU A O 1
ATOM 1045 N N . GLN A 1 129 ? -8.185 5.534 -13.843 1.00 94.50 129 GLN A N 1
ATOM 1046 C CA . GLN A 1 129 ? -9.589 5.962 -13.936 1.00 94.50 129 GLN A CA 1
ATOM 1047 C C . GLN A 1 129 ? -9.795 7.439 -13.558 1.00 94.50 129 GLN A C 1
ATOM 1049 O O . GLN A 1 129 ? -10.818 8.028 -13.919 1.00 94.50 129 GLN A O 1
ATOM 1054 N N . SER A 1 130 ? -8.863 8.042 -12.806 1.00 93.44 130 SER A N 1
ATOM 1055 C CA . SER A 1 130 ? -8.929 9.460 -12.432 1.00 93.44 130 SER A CA 1
ATOM 1056 C C . SER A 1 130 ? -8.092 10.363 -13.337 1.00 93.44 130 SER A C 1
ATOM 1058 O O . SER A 1 130 ? -8.203 11.583 -13.239 1.00 93.44 130 SER A O 1
ATOM 1060 N N . VAL A 1 131 ? -7.278 9.808 -14.239 1.00 92.69 131 VAL A N 1
ATOM 1061 C CA . VAL A 1 131 ? -6.444 10.592 -15.160 1.00 92.69 131 VAL A CA 1
ATOM 1062 C C . VAL A 1 131 ? -7.319 11.470 -16.064 1.00 92.69 131 VAL A C 1
ATOM 1064 O O . VAL A 1 131 ? -8.342 11.030 -16.583 1.00 92.69 131 VAL A O 1
ATOM 1067 N N . GLY A 1 132 ? -6.932 12.740 -16.228 1.00 89.81 132 GLY A N 1
ATOM 1068 C CA . GLY A 1 132 ? -7.675 13.714 -17.038 1.00 89.81 132 GLY A CA 1
ATOM 1069 C C . GLY A 1 132 ? -8.953 14.265 -16.389 1.00 89.81 132 GLY A C 1
ATOM 1070 O O . GLY A 1 132 ? -9.684 15.014 -17.032 1.00 89.81 132 GLY A O 1
ATOM 1071 N N . LYS A 1 133 ? -9.247 13.922 -15.128 1.00 91.12 133 LYS A N 1
ATOM 1072 C CA . LYS A 1 133 ? -10.353 14.510 -14.347 1.00 91.12 133 LYS A CA 1
ATOM 1073 C C . LYS A 1 133 ? -9.881 15.728 -13.539 1.00 91.12 133 LYS A C 1
ATOM 1075 O O . LYS A 1 133 ? -8.683 15.915 -13.358 1.00 91.12 133 LYS A O 1
ATOM 1080 N N . ALA A 1 134 ? -10.817 16.527 -13.016 1.00 86.31 134 ALA A N 1
ATOM 1081 C CA . ALA A 1 134 ? -10.528 17.793 -12.322 1.00 86.31 134 ALA A CA 1
ATOM 1082 C C . ALA A 1 134 ? -9.540 17.666 -11.142 1.00 86.31 134 ALA A C 1
ATOM 1084 O O . ALA A 1 134 ? -8.674 18.513 -10.975 1.00 86.31 134 ALA A O 1
ATOM 1085 N N . GLN A 1 135 ? -9.637 16.586 -10.357 1.00 81.06 135 GLN A N 1
ATOM 1086 C CA . GLN A 1 135 ? -8.702 16.262 -9.260 1.00 81.06 135 GLN A CA 1
ATOM 1087 C C . GLN A 1 135 ? -7.692 15.165 -9.654 1.00 81.06 135 GLN A C 1
ATOM 1089 O O . GLN A 1 135 ? -7.073 14.514 -8.814 1.00 81.06 135 GLN A O 1
ATOM 1094 N N . GLY A 1 136 ? -7.588 14.897 -10.953 1.00 84.19 136 GLY A N 1
ATOM 1095 C CA . GLY A 1 136 ? -6.793 13.835 -11.540 1.00 84.19 136 GLY A CA 1
ATOM 1096 C C . GLY A 1 136 ? -5.399 14.276 -11.956 1.00 84.19 136 GLY A C 1
ATOM 1097 O O . GLY A 1 136 ? -5.089 15.459 -12.081 1.00 84.19 136 GLY A O 1
ATOM 1098 N N . ARG A 1 137 ? -4.542 13.298 -12.258 1.00 86.31 137 ARG A N 1
ATOM 1099 C CA . ARG A 1 137 ? -3.249 13.574 -12.899 1.00 86.31 137 ARG A CA 1
ATOM 1100 C C . ARG A 1 137 ? -3.469 14.010 -14.351 1.00 86.31 137 ARG A C 1
ATOM 1102 O O . ARG A 1 137 ? -4.346 13.482 -15.037 1.00 86.31 137 ARG A O 1
ATOM 1109 N N . ASN A 1 138 ? -2.624 14.920 -14.836 1.00 91.50 138 ASN A N 1
ATOM 1110 C CA . ASN A 1 138 ? -2.616 15.313 -16.244 1.00 91.50 138 ASN A CA 1
ATOM 1111 C C . ASN A 1 138 ? -2.322 14.104 -17.147 1.00 91.50 138 ASN A C 1
ATOM 1113 O O . ASN A 1 138 ? -1.331 13.399 -16.957 1.00 91.50 138 ASN A O 1
ATOM 1117 N N . GLU A 1 139 ? -3.156 13.905 -18.163 1.00 92.75 139 GLU A N 1
ATOM 1118 C CA . GLU A 1 139 ? -3.118 12.724 -19.023 1.00 92.75 139 GLU A CA 1
ATOM 1119 C C . GLU A 1 139 ? -1.818 12.580 -19.822 1.00 92.75 139 GLU A C 1
ATOM 1121 O O . GLU A 1 139 ? -1.225 11.499 -19.860 1.00 92.75 139 GLU A O 1
ATOM 1126 N N . ALA A 1 140 ? -1.321 13.671 -20.412 1.00 92.69 140 ALA A N 1
ATOM 1127 C CA . ALA A 1 140 ? -0.081 13.648 -21.182 1.00 92.69 140 ALA A CA 1
ATOM 1128 C C . ALA A 1 140 ? 1.129 13.301 -20.299 1.00 92.69 140 ALA A C 1
ATOM 1130 O O . ALA A 1 140 ? 1.981 12.504 -20.701 1.00 92.69 140 ALA A O 1
ATOM 1131 N N . VAL A 1 141 ? 1.182 13.850 -19.080 1.00 91.31 141 VAL A N 1
ATOM 1132 C CA . VAL A 1 141 ? 2.246 13.550 -18.109 1.00 91.31 141 VAL A CA 1
ATOM 1133 C C . VAL A 1 141 ? 2.147 12.107 -17.614 1.00 91.31 141 VAL A C 1
ATOM 1135 O O . VAL A 1 141 ? 3.163 11.415 -17.610 1.00 91.31 141 VAL A O 1
ATOM 1138 N N . SER A 1 142 ? 0.953 11.617 -17.263 1.00 92.81 142 SER A N 1
ATOM 1139 C CA . SER A 1 142 ? 0.744 10.225 -16.832 1.00 92.81 142 SER A CA 1
ATOM 1140 C C . SER A 1 142 ? 1.169 9.221 -17.902 1.00 92.81 142 SER A C 1
ATOM 1142 O O . SER A 1 142 ? 1.844 8.237 -17.591 1.00 92.81 142 SER A O 1
ATOM 1144 N N . ARG A 1 143 ? 0.840 9.490 -19.175 1.00 93.94 143 ARG A N 1
ATOM 1145 C CA . ARG A 1 143 ? 1.283 8.663 -20.307 1.00 93.94 143 ARG A CA 1
ATOM 1146 C C . ARG A 1 143 ? 2.799 8.684 -20.477 1.00 93.94 143 ARG A C 1
ATOM 1148 O O . ARG A 1 143 ? 3.398 7.620 -20.620 1.00 93.94 143 ARG A O 1
ATOM 1155 N N . ALA A 1 144 ? 3.425 9.863 -20.434 1.00 94.00 144 ALA A N 1
ATOM 1156 C CA . ALA A 1 144 ? 4.880 9.985 -20.554 1.00 94.00 144 ALA A CA 1
ATOM 1157 C C . ALA A 1 144 ? 5.616 9.289 -19.398 1.00 94.00 144 ALA A C 1
ATOM 1159 O O . ALA A 1 144 ? 6.631 8.638 -19.625 1.00 94.00 144 ALA A O 1
ATOM 1160 N N . MET A 1 145 ? 5.051 9.343 -18.191 1.00 94.25 145 MET A N 1
ATOM 1161 C CA . MET A 1 145 ? 5.529 8.644 -16.998 1.00 94.25 145 MET A CA 1
ATOM 1162 C C . MET A 1 145 ? 5.144 7.160 -16.946 1.00 94.25 145 MET A C 1
ATOM 1164 O O . MET A 1 145 ? 5.362 6.516 -15.929 1.00 94.25 145 MET A O 1
ATOM 1168 N N . CYS A 1 146 ? 4.563 6.593 -18.010 1.00 95.75 146 CYS A N 1
ATOM 1169 C CA . CYS A 1 146 ? 4.198 5.174 -18.060 1.00 95.75 146 CYS A CA 1
ATOM 1170 C C . CYS A 1 146 ? 3.384 4.718 -16.833 1.00 95.75 146 CYS A C 1
ATOM 1172 O O . CYS A 1 146 ? 3.567 3.599 -16.365 1.00 95.75 146 CYS A O 1
ATOM 1174 N N . MET A 1 147 ? 2.527 5.589 -16.288 1.00 94.88 147 MET A N 1
ATOM 1175 C CA . MET A 1 147 ? 1.867 5.376 -15.000 1.00 94.88 147 MET A CA 1
ATOM 1176 C C . MET A 1 147 ? 1.186 3.998 -14.940 1.00 94.88 147 MET A C 1
ATOM 1178 O O . MET A 1 147 ? 0.369 3.678 -15.799 1.00 94.88 147 MET A O 1
ATOM 1182 N N . HIS A 1 148 ? 1.554 3.199 -13.931 1.00 95.44 148 HIS A N 1
ATOM 1183 C CA . HIS A 1 148 ? 1.026 1.853 -13.663 1.00 95.44 148 HIS A CA 1
ATOM 1184 C C . HIS A 1 148 ? 1.249 0.794 -14.756 1.00 95.44 148 HIS A C 1
ATOM 1186 O O . HIS A 1 148 ? 0.619 -0.260 -14.742 1.00 95.44 148 HIS A O 1
ATOM 1192 N N . LYS A 1 149 ? 2.194 1.013 -15.674 1.00 93.88 149 LYS A N 1
ATOM 1193 C CA . LYS A 1 149 ? 2.597 -0.024 -16.631 1.00 93.88 149 LYS A CA 1
ATOM 1194 C C . LYS A 1 149 ? 3.430 -1.127 -15.973 1.00 93.88 149 LYS A C 1
ATOM 1196 O O . LYS A 1 149 ? 4.059 -0.935 -14.937 1.00 93.88 149 LYS A O 1
ATOM 1201 N N . ASN A 1 150 ? 3.499 -2.258 -16.673 1.00 92.56 150 ASN A N 1
ATOM 1202 C CA . ASN A 1 150 ? 4.398 -3.388 -16.422 1.00 92.56 150 ASN A CA 1
ATOM 1203 C C . ASN A 1 150 ? 4.048 -4.307 -15.247 1.00 92.56 150 ASN A C 1
ATOM 1205 O O . ASN A 1 150 ? 4.864 -5.171 -14.944 1.00 92.56 150 ASN A O 1
ATOM 1209 N N . TYR A 1 151 ? 2.883 -4.213 -14.608 1.00 97.81 151 TYR A N 1
ATOM 1210 C CA . TYR A 1 151 ? 2.525 -5.225 -13.609 1.00 97.81 151 TYR A CA 1
ATOM 1211 C C . TYR A 1 151 ? 2.324 -6.599 -14.253 1.00 97.81 151 TYR A C 1
ATOM 1213 O O . TYR A 1 151 ? 1.713 -6.719 -15.324 1.00 97.81 151 TYR A O 1
ATOM 1221 N N . ASP A 1 152 ? 2.864 -7.624 -13.595 1.00 98.38 152 ASP A N 1
ATOM 1222 C CA . ASP A 1 152 ? 2.631 -9.021 -13.960 1.00 98.38 152 ASP A CA 1
ATOM 1223 C C . ASP A 1 152 ? 1.556 -9.656 -13.073 1.00 98.38 152 ASP A C 1
ATOM 1225 O O . ASP A 1 152 ? 0.958 -10.649 -13.475 1.00 98.38 152 ASP A O 1
ATOM 1229 N N . VAL A 1 153 ? 1.354 -9.112 -11.868 1.00 98.50 153 VAL A N 1
ATOM 1230 C CA . VAL A 1 153 ? 0.271 -9.463 -10.944 1.00 98.50 153 VAL A CA 1
ATOM 1231 C C . VAL A 1 153 ? -0.257 -8.186 -10.298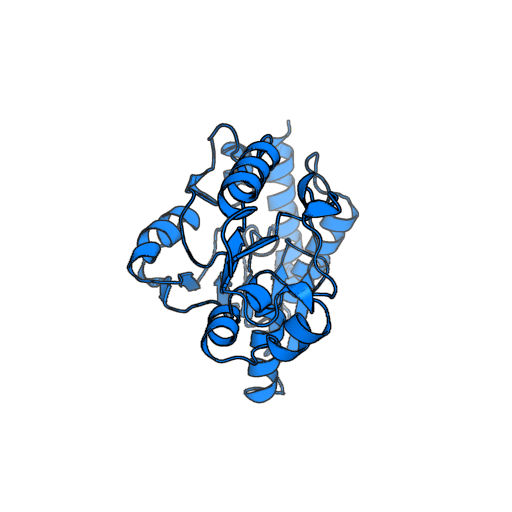 1.00 98.50 153 VAL A C 1
ATOM 1233 O O . VAL A 1 153 ? 0.523 -7.322 -9.891 1.00 98.50 153 VAL A O 1
ATOM 1236 N N . VAL A 1 154 ? -1.574 -8.090 -10.178 1.00 98.31 154 VAL A N 1
ATOM 1237 C CA . VAL A 1 154 ? -2.283 -7.068 -9.408 1.00 98.31 154 VAL A CA 1
ATOM 1238 C C . VAL A 1 154 ? -3.187 -7.784 -8.410 1.00 98.31 154 VAL A C 1
ATOM 1240 O O . VAL A 1 154 ? -3.960 -8.659 -8.793 1.00 98.31 154 VAL A O 1
ATOM 1243 N N . ILE A 1 155 ? -3.086 -7.421 -7.135 1.00 97.62 155 ILE A N 1
ATOM 1244 C CA . ILE A 1 155 ? -3.945 -7.960 -6.085 1.00 97.62 155 ILE A CA 1
ATOM 1245 C C . ILE A 1 155 ? -5.228 -7.134 -6.021 1.00 97.62 155 ILE A C 1
ATOM 1247 O O . ILE A 1 155 ? -5.170 -5.915 -5.852 1.00 97.62 155 ILE A O 1
ATOM 1251 N N . ALA A 1 156 ? -6.374 -7.797 -6.169 1.00 96.69 156 ALA A N 1
ATOM 1252 C CA . ALA A 1 156 ? -7.691 -7.200 -5.982 1.00 96.69 156 ALA A CA 1
ATOM 1253 C C . ALA A 1 156 ? -8.383 -7.836 -4.763 1.00 96.69 156 ALA A C 1
ATOM 1255 O O . ALA A 1 156 ? -8.302 -9.053 -4.590 1.00 96.69 156 ALA A O 1
ATOM 1256 N N . PRO A 1 157 ? -9.087 -7.049 -3.931 1.00 94.88 157 PRO A N 1
ATOM 1257 C CA . PRO A 1 157 ? -9.655 -7.546 -2.680 1.00 94.88 157 PRO A CA 1
ATOM 1258 C C . PRO A 1 157 ? -10.866 -8.463 -2.882 1.00 94.88 157 PRO A C 1
ATOM 1260 O O . PRO A 1 157 ? -11.215 -9.217 -1.980 1.00 94.88 157 PRO A O 1
ATOM 1263 N N . SER A 1 158 ? -11.528 -8.405 -4.039 1.00 94.31 158 SER A N 1
ATOM 1264 C CA . SER A 1 158 ? -12.683 -9.251 -4.343 1.00 94.31 158 SER A CA 1
ATOM 1265 C C . SER A 1 158 ? -12.948 -9.338 -5.840 1.00 94.31 158 SER A C 1
ATOM 1267 O O . SER A 1 158 ? -12.558 -8.454 -6.605 1.00 94.31 158 SER A O 1
ATOM 1269 N N . GLU A 1 159 ? -13.691 -10.362 -6.253 1.00 95.00 159 GLU A N 1
ATOM 1270 C CA . GLU A 1 159 ? -14.185 -10.494 -7.627 1.00 95.00 159 GLU A CA 1
ATOM 1271 C C . GLU A 1 159 ? -15.017 -9.271 -8.047 1.00 95.00 159 GLU A C 1
ATOM 1273 O O . GLU A 1 159 ? -14.789 -8.692 -9.107 1.00 95.00 159 GLU A O 1
ATOM 1278 N N . ALA A 1 160 ? -15.874 -8.772 -7.148 1.00 94.44 160 ALA A N 1
ATOM 1279 C CA . ALA A 1 160 ? -16.687 -7.575 -7.373 1.00 94.44 160 ALA A CA 1
ATOM 1280 C C . ALA A 1 160 ? -15.861 -6.305 -7.661 1.00 94.44 160 ALA A C 1
ATOM 1282 O O . ALA A 1 160 ? -16.368 -5.358 -8.262 1.00 94.44 160 ALA A O 1
ATOM 1283 N N . THR A 1 161 ? -14.592 -6.262 -7.237 1.00 94.81 161 THR A N 1
ATOM 1284 C CA . THR A 1 161 ? -13.692 -5.123 -7.479 1.00 94.81 161 THR A CA 1
ATOM 1285 C C . THR A 1 161 ? -12.660 -5.368 -8.578 1.00 94.81 161 THR A C 1
ATOM 1287 O O . THR A 1 161 ? -12.019 -4.410 -9.017 1.00 94.81 161 THR A O 1
ATOM 1290 N N . ALA A 1 162 ? -12.531 -6.604 -9.073 1.00 95.94 162 ALA A N 1
ATOM 1291 C CA . ALA A 1 162 ? -11.506 -7.009 -10.034 1.00 95.94 162 ALA A CA 1
ATOM 1292 C C . ALA A 1 162 ? -11.526 -6.150 -11.305 1.00 95.94 162 ALA A C 1
ATOM 1294 O O . ALA A 1 162 ? -10.498 -5.586 -11.684 1.00 95.94 162 ALA A O 1
ATOM 1295 N N . LYS A 1 163 ? -12.709 -5.944 -11.900 1.00 96.81 163 LYS A N 1
ATOM 1296 C CA . LYS A 1 163 ? -12.872 -5.096 -13.092 1.00 96.81 163 LYS A CA 1
ATOM 1297 C C . LYS A 1 163 ? -12.380 -3.662 -12.864 1.00 96.81 163 LYS A C 1
ATOM 1299 O O . LYS A 1 163 ? -11.687 -3.102 -13.712 1.00 96.81 163 LYS A O 1
ATOM 1304 N N . PHE A 1 164 ? -12.689 -3.066 -11.712 1.00 97.19 164 PHE A N 1
ATOM 1305 C CA . PHE A 1 164 ? -12.236 -1.707 -11.402 1.00 97.19 164 PHE A CA 1
ATOM 1306 C C . PHE A 1 164 ? -10.718 -1.642 -11.222 1.00 97.19 164 PHE A C 1
ATOM 1308 O O . PHE A 1 164 ? -10.107 -0.652 -11.614 1.00 97.19 164 PHE A O 1
ATOM 1315 N N . TYR A 1 165 ? -10.095 -2.694 -10.685 1.00 97.44 165 TYR A N 1
ATOM 1316 C CA . TYR A 1 165 ? -8.638 -2.799 -10.587 1.00 97.44 165 TYR A CA 1
ATOM 1317 C C . TYR A 1 165 ? -7.989 -2.974 -11.971 1.00 97.44 165 TYR A C 1
ATOM 1319 O O . TYR A 1 165 ? -6.985 -2.316 -12.247 1.00 97.44 165 TYR A O 1
ATOM 1327 N N . CYS A 1 166 ? -8.583 -3.765 -12.872 1.00 97.31 166 CYS A N 1
ATOM 1328 C CA . CYS A 1 166 ? -8.154 -3.856 -14.272 1.00 97.31 166 CYS A CA 1
ATOM 1329 C C . CYS A 1 166 ? -8.113 -2.473 -14.934 1.00 97.31 166 CYS A C 1
ATOM 1331 O O . CYS A 1 166 ? -7.076 -2.064 -15.460 1.00 97.31 166 CYS A O 1
ATOM 1333 N N . GLU A 1 167 ? -9.206 -1.714 -14.831 1.00 96.94 167 GLU A N 1
ATOM 1334 C CA . GLU A 1 167 ? -9.306 -0.352 -15.368 1.00 96.94 167 GLU A CA 1
ATOM 1335 C C . GLU A 1 167 ? -8.321 0.615 -14.693 1.00 96.94 167 GLU A C 1
ATOM 1337 O O . GLU A 1 167 ? -7.645 1.397 -15.363 1.00 96.94 167 GLU A O 1
ATOM 1342 N N . ALA A 1 168 ? -8.212 0.561 -13.364 1.00 96.56 168 ALA A N 1
ATOM 1343 C CA . ALA A 1 168 ? -7.348 1.437 -12.585 1.00 96.56 168 ALA A CA 1
ATOM 1344 C C . ALA A 1 168 ? -5.863 1.211 -12.886 1.00 96.56 168 ALA A C 1
ATOM 1346 O O . ALA A 1 168 ? -5.100 2.176 -12.920 1.00 96.56 168 ALA A O 1
ATOM 1347 N N . PHE A 1 169 ? -5.437 -0.026 -13.133 1.00 97.50 169 PHE A N 1
ATOM 1348 C CA . PHE A 1 169 ? -4.033 -0.357 -13.394 1.00 97.50 169 PHE A CA 1
ATOM 1349 C C . PHE A 1 169 ? -3.715 -0.625 -14.866 1.00 97.50 169 PHE A C 1
ATOM 1351 O O . PHE A 1 169 ? -2.557 -0.872 -15.194 1.00 97.50 169 PHE A O 1
ATOM 1358 N N . GLY A 1 170 ? -4.705 -0.540 -15.758 1.00 96.00 170 GLY A N 1
ATOM 1359 C CA . GLY A 1 170 ? -4.515 -0.759 -17.192 1.00 96.00 170 GLY A CA 1
ATOM 1360 C C . GLY A 1 170 ? -4.032 -2.177 -17.488 1.00 96.00 170 GLY A C 1
ATOM 1361 O O . GLY A 1 170 ? -3.113 -2.368 -18.288 1.00 96.00 170 GLY A O 1
ATOM 1362 N N . CYS A 1 171 ? -4.603 -3.158 -16.789 1.00 96.56 171 CYS A N 1
ATOM 1363 C CA . CYS A 1 171 ? -4.258 -4.568 -16.909 1.00 96.56 171 CYS A CA 1
ATOM 1364 C C . CYS A 1 171 ? -5.490 -5.414 -17.245 1.00 96.56 171 CYS A C 1
ATOM 1366 O O . CYS A 1 171 ? -6.624 -4.952 -17.156 1.00 96.56 171 CYS A O 1
ATOM 1368 N N . THR A 1 172 ? -5.236 -6.636 -17.687 1.00 96.69 172 THR A N 1
ATOM 1369 C CA . THR A 1 172 ? -6.232 -7.643 -18.050 1.00 96.69 172 THR A CA 1
ATOM 1370 C C . THR A 1 172 ? -6.490 -8.586 -16.874 1.00 96.69 172 THR A C 1
ATOM 1372 O O . THR A 1 172 ? -5.661 -8.705 -15.969 1.00 96.69 172 THR A O 1
ATOM 1375 N N . GLU A 1 173 ? -7.640 -9.261 -16.877 1.00 96.06 173 GLU A N 1
ATOM 1376 C CA . GLU A 1 173 ? -8.087 -10.110 -15.761 1.00 96.06 173 GLU A CA 1
ATOM 1377 C C . GLU A 1 173 ? -7.125 -11.266 -15.444 1.00 96.06 173 GLU A C 1
ATOM 1379 O O . GLU A 1 173 ? -6.980 -11.628 -14.280 1.00 96.06 173 GLU A O 1
ATOM 1384 N N . ASP A 1 174 ? -6.370 -11.777 -16.424 1.00 97.56 174 ASP A N 1
ATOM 1385 C CA . ASP A 1 174 ? -5.354 -12.826 -16.220 1.00 97.56 174 ASP A CA 1
ATOM 1386 C C . ASP A 1 174 ? -4.227 -12.407 -15.259 1.00 97.56 174 ASP A C 1
ATOM 1388 O O . ASP A 1 174 ? -3.547 -13.258 -14.673 1.00 97.56 174 ASP A O 1
ATOM 1392 N N . LYS A 1 175 ? -4.050 -11.096 -15.055 1.00 98.12 175 LYS A N 1
ATOM 1393 C CA . LYS A 1 175 ? -3.086 -10.522 -14.109 1.00 98.12 175 LYS A CA 1
ATOM 1394 C C . LYS A 1 175 ? -3.676 -10.283 -12.724 1.00 98.12 175 LYS A C 1
ATOM 1396 O O . LYS A 1 175 ? -2.907 -10.036 -11.793 1.00 98.12 175 LYS A O 1
ATOM 1401 N N . ILE A 1 176 ? -4.995 -10.355 -12.564 1.00 98.25 176 ILE A N 1
ATOM 1402 C CA . ILE A 1 176 ? -5.644 -10.187 -11.266 1.00 98.25 176 ILE A CA 1
ATOM 1403 C C . ILE A 1 176 ? -5.448 -11.448 -10.428 1.00 98.25 176 ILE A C 1
ATOM 1405 O O . ILE A 1 176 ? -5.601 -12.576 -10.899 1.00 98.25 176 ILE A O 1
ATOM 1409 N N . ARG A 1 177 ? -5.101 -11.268 -9.156 1.00 98.00 177 ARG A N 1
ATOM 1410 C CA . ARG A 1 177 ? -5.192 -12.310 -8.132 1.00 98.00 177 ARG A CA 1
ATOM 1411 C C . ARG A 1 177 ? -6.056 -11.791 -6.997 1.00 98.00 177 ARG A C 1
ATOM 1413 O O . ARG A 1 177 ? -5.863 -10.665 -6.543 1.00 98.00 177 ARG A O 1
ATOM 1420 N N . LEU A 1 178 ? -7.017 -12.605 -6.577 1.00 96.88 178 LEU A N 1
ATOM 1421 C CA . LEU A 1 178 ? -7.916 -12.252 -5.490 1.00 96.88 178 LEU A CA 1
ATOM 1422 C C . LEU A 1 178 ? -7.231 -12.550 -4.160 1.00 96.88 178 LEU A C 1
ATOM 1424 O O . LEU A 1 178 ? -6.922 -13.702 -3.869 1.00 96.88 178 LEU A O 1
ATOM 1428 N N . ALA A 1 179 ? -6.963 -11.500 -3.394 1.00 94.75 179 ALA A N 1
ATOM 1429 C CA . ALA A 1 179 ? -6.494 -11.589 -2.020 1.00 94.75 179 ALA A CA 1
ATOM 1430 C C . ALA A 1 179 ? -6.757 -10.259 -1.308 1.00 94.75 179 ALA A C 1
ATOM 1432 O O . ALA A 1 179 ? -6.692 -9.184 -1.910 1.00 94.75 179 ALA A O 1
ATOM 1433 N N . SER A 1 180 ? -7.038 -10.327 -0.014 1.00 91.88 180 SER A N 1
ATOM 1434 C CA . SER A 1 180 ? -7.083 -9.156 0.853 1.00 91.88 180 SER A CA 1
ATOM 1435 C C . SER A 1 180 ? -5.671 -8.670 1.195 1.00 91.88 180 SER A C 1
ATOM 1437 O O . SER A 1 180 ? -4.669 -9.366 1.017 1.00 91.88 180 SER A O 1
ATOM 1439 N N . LEU A 1 181 ? -5.587 -7.442 1.706 1.00 93.62 181 LEU A N 1
ATOM 1440 C CA . LEU A 1 181 ? -4.375 -6.972 2.370 1.00 93.62 181 LEU A CA 1
ATOM 1441 C C . LEU A 1 181 ? -4.259 -7.628 3.761 1.00 93.62 181 LEU A C 1
ATOM 1443 O O . LEU A 1 181 ? -5.294 -7.822 4.402 1.00 93.62 181 LEU A O 1
ATOM 1447 N N . PRO A 1 182 ? -3.040 -7.894 4.269 1.00 92.94 182 PRO A N 1
ATOM 1448 C CA . PRO A 1 182 ? -2.818 -8.538 5.571 1.00 92.94 182 PRO A CA 1
ATOM 1449 C C . PRO A 1 182 ? -3.564 -7.896 6.742 1.00 92.94 182 PRO A C 1
ATOM 1451 O O . PRO A 1 182 ? -3.949 -8.580 7.685 1.00 92.94 182 PRO A O 1
ATOM 1454 N N . ARG A 1 183 ? -3.798 -6.578 6.702 1.00 90.75 183 ARG A N 1
ATOM 1455 C CA . ARG A 1 183 ? -4.602 -5.894 7.723 1.00 90.75 183 ARG A CA 1
ATOM 1456 C C . ARG A 1 183 ? -6.030 -6.435 7.856 1.00 90.75 183 ARG A C 1
ATOM 1458 O O . ARG A 1 183 ? -6.626 -6.260 8.906 1.00 90.75 183 ARG A O 1
ATOM 1465 N N . VAL A 1 184 ? -6.601 -7.054 6.820 1.00 92.12 184 VAL A N 1
ATOM 1466 C CA . VAL A 1 184 ? -7.938 -7.667 6.906 1.00 92.12 184 VAL A CA 1
ATOM 1467 C C . VAL A 1 184 ? -7.905 -8.870 7.836 1.00 92.12 184 VAL A C 1
ATOM 1469 O O . VAL A 1 184 ? -8.789 -8.995 8.678 1.00 92.12 184 VAL A O 1
ATOM 1472 N N . ASP A 1 185 ? -6.858 -9.691 7.751 1.00 90.12 185 ASP A N 1
ATOM 1473 C CA . ASP A 1 185 ? -6.674 -10.820 8.663 1.00 90.12 185 ASP A CA 1
ATOM 1474 C C . ASP A 1 185 ? -6.526 -10.325 10.104 1.00 90.12 185 ASP A C 1
ATOM 1476 O O . ASP A 1 185 ? -7.085 -10.919 11.018 1.00 90.12 185 ASP A O 1
ATOM 1480 N N . GLU A 1 186 ? -5.845 -9.194 10.311 1.00 87.50 186 GLU A N 1
ATOM 1481 C CA . GLU A 1 186 ? -5.721 -8.569 11.633 1.00 87.50 186 GLU A CA 1
ATOM 1482 C C . GLU A 1 186 ? -7.063 -8.053 12.173 1.00 87.50 186 GLU A C 1
ATOM 1484 O O . GLU A 1 186 ? -7.361 -8.223 13.355 1.00 87.50 186 GLU A O 1
ATOM 1489 N N . ILE A 1 187 ? -7.893 -7.442 11.324 1.00 88.69 187 ILE A N 1
ATOM 1490 C CA . ILE A 1 187 ? -9.226 -6.967 11.721 1.00 88.69 187 ILE A CA 1
ATOM 1491 C C . ILE A 1 187 ? -10.110 -8.148 12.130 1.00 88.69 187 ILE A C 1
ATOM 1493 O O . ILE A 1 187 ? -10.804 -8.060 13.139 1.00 88.69 187 ILE A O 1
ATOM 1497 N N . LEU A 1 188 ? -10.074 -9.244 11.368 1.00 89.25 188 LEU A N 1
ATOM 1498 C CA . LEU A 1 188 ? -10.940 -10.402 11.594 1.00 89.25 188 LEU A CA 1
ATOM 1499 C C . LEU A 1 188 ? -10.441 -11.321 12.717 1.00 89.25 188 LEU A C 1
ATOM 1501 O O . LEU A 1 188 ? -11.256 -11.831 13.479 1.00 89.25 188 LEU A O 1
ATOM 1505 N N . ASN A 1 189 ? -9.125 -11.528 12.819 1.00 89.44 189 ASN A N 1
ATOM 1506 C CA . ASN A 1 189 ? -8.530 -12.590 13.640 1.00 89.44 189 ASN A CA 1
ATOM 1507 C C . ASN A 1 189 ? -7.436 -12.115 14.606 1.00 89.44 189 ASN A C 1
ATOM 1509 O O . ASN A 1 189 ? -6.936 -12.922 15.384 1.00 89.44 189 ASN A O 1
ATOM 1513 N N . GLY A 1 190 ? -7.001 -10.856 14.535 1.00 85.12 190 GLY A N 1
ATOM 1514 C CA . GLY A 1 190 ? -5.934 -10.360 15.407 1.00 85.12 190 GLY A CA 1
ATOM 1515 C C . GLY A 1 190 ? -6.387 -10.153 16.853 1.00 85.12 190 GLY A C 1
ATOM 1516 O O . GLY A 1 190 ? -7.570 -10.300 17.178 1.00 85.12 190 GLY A O 1
ATOM 1517 N N . ASP A 1 191 ? -5.502 -9.625 17.688 1.00 86.56 191 ASP A N 1
ATOM 1518 C CA . ASP A 1 191 ? -5.834 -9.317 19.080 1.00 86.56 191 ASP A CA 1
ATOM 1519 C C . ASP A 1 191 ? -6.777 -8.108 19.185 1.00 86.56 191 ASP A C 1
ATOM 1521 O O . ASP A 1 191 ? -6.669 -7.122 18.449 1.00 86.56 191 ASP A O 1
ATOM 1525 N N . CYS A 1 192 ? -7.760 -8.189 20.080 1.00 87.12 192 CYS A N 1
ATOM 1526 C CA . CYS A 1 192 ? -8.687 -7.095 20.353 1.00 87.12 192 CYS A CA 1
ATOM 1527 C C . CYS A 1 192 ? -8.162 -6.267 21.533 1.00 87.12 192 CYS A C 1
ATOM 1529 O O . CYS A 1 192 ? -8.065 -6.760 22.657 1.00 87.12 192 CYS A O 1
ATOM 1531 N N . ARG A 1 193 ? -7.873 -4.981 21.304 1.00 92.75 193 ARG A N 1
ATOM 1532 C CA . ARG A 1 193 ? -7.369 -4.055 22.338 1.00 92.75 193 ARG A CA 1
ATOM 1533 C C . ARG A 1 193 ? -8.480 -3.421 23.186 1.00 92.75 193 ARG A C 1
ATOM 1535 O O . ARG A 1 193 ? -8.271 -2.393 23.825 1.00 92.75 193 ARG A O 1
ATOM 1542 N N . LYS A 1 194 ? -9.671 -4.028 23.236 1.00 92.00 194 LYS A N 1
ATOM 1543 C CA . LYS A 1 194 ? -10.837 -3.488 23.955 1.00 92.00 194 LYS A CA 1
ATOM 1544 C C . LYS A 1 194 ? -10.579 -3.266 25.444 1.00 92.00 194 LYS A C 1
ATOM 1546 O O . LYS A 1 194 ? -10.984 -2.237 25.973 1.00 92.00 194 LYS A O 1
ATOM 1551 N N . ALA A 1 195 ? -9.901 -4.197 26.119 1.00 93.62 195 ALA A N 1
ATOM 1552 C CA . ALA A 1 195 ? -9.582 -4.044 27.540 1.00 93.62 195 ALA A CA 1
ATOM 1553 C C . ALA A 1 195 ? -8.662 -2.834 27.788 1.00 93.62 195 ALA A C 1
ATOM 1555 O O . ALA A 1 195 ? -8.922 -2.024 28.671 1.00 93.62 195 ALA A O 1
ATOM 1556 N N . GLU A 1 196 ? -7.632 -2.664 26.957 1.00 96.25 196 GLU A N 1
ATOM 1557 C CA . GLU A 1 196 ? -6.723 -1.515 27.013 1.00 96.25 196 GLU A CA 1
ATOM 1558 C C . GLU A 1 196 ? -7.453 -0.193 26.723 1.00 96.25 196 GLU A C 1
ATOM 1560 O O . GLU A 1 196 ? -7.252 0.802 27.424 1.00 96.25 196 GLU A O 1
ATOM 1565 N N . PHE A 1 197 ? -8.340 -0.196 25.722 1.00 95.62 197 PHE A N 1
ATOM 1566 C CA . PHE A 1 197 ? -9.172 0.953 25.374 1.00 95.62 197 PHE A CA 1
ATOM 1567 C C . PHE A 1 197 ? -10.065 1.375 26.540 1.00 95.62 197 PHE A C 1
ATOM 1569 O O . PHE A 1 197 ? -10.061 2.549 26.905 1.00 95.62 197 PHE A O 1
ATOM 1576 N N . LEU A 1 198 ? -10.787 0.432 27.150 1.00 95.12 198 LEU A N 1
ATOM 1577 C CA . LEU A 1 198 ? -11.696 0.696 28.268 1.00 95.12 198 LEU A CA 1
ATOM 1578 C C . LEU A 1 198 ? -10.960 1.123 29.545 1.00 95.12 198 LEU A C 1
ATOM 1580 O O . LEU A 1 198 ? -11.454 1.984 30.268 1.00 95.12 198 LEU A O 1
ATOM 1584 N N . ASN A 1 199 ? -9.764 0.585 29.795 1.00 96.38 199 ASN A N 1
ATOM 1585 C CA . ASN A 1 199 ? -8.921 1.019 30.912 1.00 96.38 199 ASN A CA 1
ATOM 1586 C C . ASN A 1 199 ? -8.424 2.458 30.725 1.00 96.38 199 ASN A C 1
ATOM 1588 O O . ASN A 1 199 ? -8.396 3.233 31.676 1.00 96.38 199 ASN A O 1
ATOM 1592 N N . SER A 1 200 ? -8.059 2.827 29.495 1.00 96.81 200 SER A N 1
ATOM 1593 C CA . SER A 1 200 ? -7.602 4.186 29.170 1.00 96.81 200 SER A CA 1
ATOM 1594 C C . SER A 1 200 ? -8.757 5.189 29.065 1.00 96.81 200 SER A C 1
ATOM 1596 O O . SER A 1 200 ? -8.561 6.393 29.235 1.00 96.81 200 SER A O 1
ATOM 1598 N N . ASN A 1 201 ? -9.968 4.704 28.782 1.00 95.44 201 ASN A N 1
ATOM 1599 C CA . ASN A 1 201 ? -11.168 5.503 28.543 1.00 95.44 201 ASN A CA 1
ATOM 1600 C C . ASN A 1 201 ? -12.351 4.975 29.389 1.00 95.44 201 ASN A C 1
ATOM 1602 O O . ASN A 1 201 ? -13.323 4.453 28.833 1.00 95.44 201 ASN A O 1
ATOM 1606 N N . PRO A 1 202 ? -12.302 5.104 30.729 1.00 95.38 202 PRO A N 1
ATOM 1607 C CA . PRO A 1 202 ? -13.264 4.470 31.635 1.00 95.38 202 PRO A CA 1
ATOM 1608 C C . PRO A 1 202 ? -14.715 4.937 31.441 1.00 95.38 202 PRO A C 1
ATOM 1610 O O . PRO A 1 202 ? -15.636 4.170 31.712 1.00 95.38 202 PRO A O 1
ATOM 1613 N N . ASP A 1 203 ? -14.937 6.132 30.886 1.00 92.62 203 ASP A N 1
ATOM 1614 C CA . ASP A 1 203 ? -16.268 6.675 30.560 1.00 92.62 203 ASP A CA 1
ATOM 1615 C C . ASP A 1 203 ? -17.038 5.865 29.499 1.00 92.62 203 ASP A C 1
ATOM 1617 O O . ASP A 1 203 ? -18.241 6.071 29.299 1.00 92.62 203 ASP A O 1
ATOM 1621 N N . PHE A 1 204 ? -16.357 4.955 28.798 1.00 94.25 204 PHE A N 1
ATOM 1622 C CA . PHE A 1 204 ? -16.959 4.041 27.826 1.00 94.25 204 PHE A CA 1
ATOM 1623 C C . PHE A 1 204 ? -17.372 2.697 28.452 1.00 94.25 204 PHE A C 1
ATOM 1625 O O . PHE A 1 204 ? -18.021 1.889 27.782 1.00 94.25 204 PHE A O 1
ATOM 1632 N N . ASN A 1 205 ? -17.049 2.443 29.727 1.00 94.62 205 ASN A N 1
ATOM 1633 C CA . ASN A 1 205 ? -17.405 1.193 30.400 1.00 94.62 205 ASN A CA 1
ATOM 1634 C C . ASN A 1 205 ? -18.922 1.001 30.491 1.00 94.62 205 ASN A C 1
ATOM 1636 O O . ASN A 1 205 ? -19.670 1.894 30.886 1.00 94.62 205 ASN A O 1
ATOM 1640 N N . GLY A 1 206 ? -19.378 -0.195 30.109 1.00 93.88 206 GLY A N 1
ATOM 1641 C CA . GLY A 1 206 ? -20.801 -0.543 30.088 1.00 93.88 206 GLY A CA 1
ATOM 1642 C C . GLY A 1 206 ? -21.625 0.219 29.043 1.00 93.88 206 GLY A C 1
ATOM 1643 O O . GLY A 1 206 ? -22.851 0.137 29.071 1.00 93.88 206 GLY A O 1
ATOM 1644 N N . LYS A 1 207 ? -20.988 0.964 28.127 1.00 94.50 207 LYS A N 1
ATOM 1645 C CA . LYS A 1 207 ? -21.666 1.711 27.061 1.00 94.50 207 LYS A CA 1
ATOM 1646 C C . LYS A 1 207 ? -21.548 0.989 25.720 1.00 94.50 207 LYS A C 1
ATOM 1648 O O . LYS A 1 207 ? -20.544 0.347 25.414 1.00 94.50 207 LYS A O 1
ATOM 1653 N N . LYS A 1 208 ? -22.569 1.139 24.879 1.00 94.25 208 LYS A N 1
ATOM 1654 C CA . LYS A 1 208 ? -22.508 0.806 23.457 1.00 94.25 208 LYS A CA 1
ATOM 1655 C C . LYS A 1 208 ? -21.743 1.908 22.730 1.00 94.25 208 LYS A C 1
ATOM 1657 O O . LYS A 1 208 ? -22.119 3.079 22.781 1.00 94.25 208 LYS A O 1
ATOM 1662 N N . ILE A 1 209 ? -20.671 1.523 22.050 1.00 93.31 209 ILE A N 1
ATOM 1663 C CA . ILE A 1 209 ? -19.783 2.457 21.360 1.00 93.31 209 ILE A CA 1
ATOM 1664 C C . ILE A 1 209 ? -20.212 2.573 19.898 1.00 93.31 209 ILE A C 1
ATOM 1666 O O . ILE A 1 209 ? -20.367 1.569 19.205 1.00 93.31 209 ILE A O 1
ATOM 1670 N N . ILE A 1 210 ? -20.396 3.803 19.428 1.00 93.50 210 ILE A N 1
ATOM 1671 C CA . ILE A 1 210 ? -20.592 4.134 18.017 1.00 93.50 210 ILE A CA 1
ATOM 1672 C C . ILE A 1 210 ? -19.282 4.716 17.501 1.00 93.50 210 ILE A C 1
ATOM 1674 O O . ILE A 1 210 ? -18.821 5.736 18.007 1.00 93.50 210 ILE A O 1
ATOM 1678 N N . LEU A 1 211 ? -18.687 4.089 16.487 1.00 94.19 211 LEU A N 1
ATOM 1679 C CA . LEU A 1 211 ? -17.485 4.596 15.830 1.00 94.19 211 LEU A CA 1
ATOM 1680 C C . LEU A 1 211 ? -17.856 5.369 14.559 1.00 94.19 211 LEU A C 1
ATOM 1682 O O . LEU A 1 211 ? -18.480 4.824 13.650 1.00 94.19 211 LEU A O 1
ATOM 1686 N N . TYR A 1 212 ? -17.408 6.619 14.467 1.00 93.94 212 TYR A N 1
ATOM 1687 C CA . TYR A 1 212 ? -17.520 7.452 13.274 1.00 93.94 212 TYR A CA 1
ATOM 1688 C C . TYR A 1 212 ? -16.137 7.784 12.699 1.00 93.94 212 TYR A C 1
ATOM 1690 O O . TYR A 1 212 ? -15.301 8.405 13.356 1.00 93.94 212 TYR A O 1
ATOM 1698 N N . THR A 1 213 ? -15.899 7.381 11.448 1.00 92.38 213 THR A N 1
ATOM 1699 C CA . THR A 1 213 ? -14.611 7.508 10.742 1.00 92.38 213 THR A CA 1
ATOM 1700 C C . THR A 1 213 ? -14.777 8.284 9.428 1.00 92.38 213 THR A C 1
ATOM 1702 O O . THR A 1 213 ? -14.776 7.704 8.337 1.00 92.38 213 THR A O 1
ATOM 1705 N N . PRO A 1 214 ? -14.967 9.617 9.483 1.00 91.19 214 PRO A N 1
ATOM 1706 C CA . PRO A 1 214 ? -15.221 10.405 8.285 1.00 91.19 214 PRO A CA 1
ATOM 1707 C C . PRO A 1 214 ? -14.028 10.403 7.327 1.00 91.19 214 PRO A C 1
ATOM 1709 O O . PRO A 1 214 ? -12.871 10.554 7.722 1.00 91.19 214 PRO A O 1
ATOM 1712 N N . THR A 1 215 ? -14.313 10.337 6.024 1.00 88.25 215 THR A N 1
ATOM 1713 C CA . THR A 1 215 ? -13.320 10.720 5.012 1.00 88.25 215 THR A CA 1
ATOM 1714 C C . THR A 1 215 ? -12.978 12.201 5.156 1.00 88.25 215 THR A C 1
ATOM 1716 O O . THR A 1 215 ? -13.881 12.995 5.406 1.00 88.25 215 THR A O 1
ATOM 1719 N N . PHE A 1 216 ? -11.728 12.581 4.887 1.00 86.31 216 PHE A N 1
ATOM 1720 C CA . PHE A 1 216 ? -11.286 13.977 4.929 1.00 86.31 216 PHE A CA 1
ATOM 1721 C C . PHE A 1 216 ? -12.125 14.881 4.008 1.00 86.31 216 PHE A C 1
ATOM 1723 O O . PHE A 1 216 ? -12.208 14.638 2.797 1.00 86.31 216 PHE A O 1
ATOM 1730 N N . ARG A 1 217 ? -12.766 15.900 4.593 1.00 83.12 217 ARG A N 1
ATOM 1731 C CA . ARG A 1 217 ? -13.610 16.903 3.920 1.00 83.12 217 ARG A CA 1
ATOM 1732 C C . ARG A 1 217 ? -13.444 18.256 4.612 1.00 83.12 217 ARG A C 1
ATOM 1734 O O . ARG A 1 217 ? -12.992 18.317 5.744 1.00 83.12 217 ARG A O 1
ATOM 1741 N N . THR A 1 218 ? -13.835 19.335 3.939 1.00 79.94 218 THR A N 1
ATOM 1742 C CA . THR A 1 218 ? -13.801 20.694 4.507 1.00 79.94 218 THR A CA 1
ATOM 1743 C C . THR A 1 218 ? -14.850 20.946 5.593 1.00 79.94 218 THR A C 1
ATOM 1745 O O . THR A 1 218 ? -14.696 21.902 6.339 1.00 79.94 218 THR A O 1
ATOM 1748 N N . ASN A 1 219 ? -15.901 20.126 5.662 1.00 83.50 219 ASN A N 1
ATOM 1749 C CA . ASN A 1 219 ? -17.046 20.268 6.568 1.00 83.50 219 ASN A CA 1
ATOM 1750 C C . ASN A 1 219 ? -17.302 19.003 7.404 1.00 83.50 219 ASN A C 1
ATOM 1752 O O . ASN A 1 219 ? -18.447 18.697 7.739 1.00 83.50 219 ASN A O 1
ATOM 1756 N N . ASP A 1 220 ? -16.267 18.195 7.643 1.00 83.06 220 ASP A N 1
ATOM 1757 C CA . ASP A 1 220 ? -16.399 16.981 8.450 1.00 83.06 220 ASP A CA 1
ATOM 1758 C C . ASP A 1 220 ? -16.804 17.292 9.902 1.00 83.06 220 ASP A C 1
ATOM 1760 O O . ASP A 1 220 ? -17.571 16.530 10.497 1.00 83.06 220 ASP A O 1
ATOM 1764 N N . ASP A 1 221 ? -16.380 18.445 10.417 1.00 85.56 221 ASP A N 1
ATOM 1765 C CA . ASP A 1 221 ? -16.739 19.015 11.715 1.00 85.56 221 ASP A CA 1
ATOM 1766 C C . ASP A 1 221 ? -18.246 19.173 11.933 1.00 85.56 221 ASP A C 1
ATOM 1768 O O . ASP A 1 221 ? -18.773 18.709 12.945 1.00 85.56 221 ASP A O 1
ATOM 1772 N N . VAL A 1 222 ? -18.959 19.730 10.954 1.00 88.56 222 VAL A N 1
ATOM 1773 C CA . VAL A 1 222 ? -20.416 19.921 11.020 1.00 88.56 222 VAL A CA 1
ATOM 1774 C C . VAL A 1 222 ? -21.140 18.586 11.212 1.00 88.56 222 VAL A C 1
ATOM 1776 O O . VAL A 1 222 ? -22.106 18.500 11.971 1.00 88.56 222 VAL A O 1
ATOM 1779 N N . TYR A 1 223 ? -20.689 17.528 10.536 1.00 90.12 223 TYR A N 1
ATOM 1780 C CA . TYR A 1 223 ? -21.322 16.211 10.644 1.00 90.12 223 TYR A CA 1
ATOM 1781 C C . TYR A 1 223 ? -20.978 15.503 11.952 1.00 90.12 223 TYR A C 1
ATOM 1783 O O . TYR A 1 223 ? -21.854 14.865 12.534 1.00 90.12 223 TYR A O 1
ATOM 1791 N N . ALA A 1 224 ? -19.736 15.626 12.427 1.00 91.31 224 ALA A N 1
ATOM 1792 C CA . ALA A 1 224 ? -19.353 15.097 13.732 1.00 91.31 224 ALA A CA 1
ATOM 1793 C C . ALA A 1 224 ? -20.167 15.754 14.856 1.00 91.31 224 ALA A C 1
ATOM 1795 O O . ALA A 1 224 ? -20.666 15.049 15.727 1.00 91.31 224 ALA A O 1
ATOM 1796 N N . GLU A 1 225 ? -20.388 17.069 14.780 1.00 91.62 225 GLU A N 1
ATOM 1797 C CA . GLU A 1 225 ? -21.191 17.803 15.761 1.00 91.62 225 GLU A CA 1
ATOM 1798 C C . GLU A 1 225 ? -22.661 17.372 15.746 1.00 91.62 225 GLU A C 1
ATOM 1800 O O . GLU A 1 225 ? -23.254 17.135 16.796 1.00 91.62 225 GLU A O 1
ATOM 1805 N N . ARG A 1 226 ? -23.241 17.178 14.555 1.00 92.56 226 ARG A N 1
ATOM 1806 C CA . ARG A 1 226 ? -24.605 16.641 14.422 1.00 92.56 226 ARG A CA 1
ATOM 1807 C C . ARG A 1 226 ? -24.742 15.256 15.049 1.00 92.56 226 ARG A C 1
ATOM 1809 O O . ARG A 1 226 ? -25.722 15.009 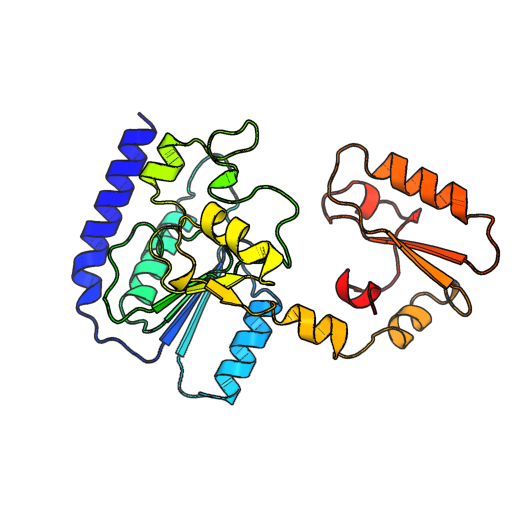15.743 1.00 92.56 226 ARG A O 1
ATOM 1816 N N . LEU A 1 227 ? -23.776 14.364 14.815 1.00 92.69 227 LEU A N 1
ATOM 1817 C CA . LEU A 1 227 ? -23.775 13.032 15.425 1.00 92.69 227 LEU A CA 1
ATOM 1818 C C . LEU A 1 227 ? -23.586 13.112 16.937 1.00 92.69 227 LEU A C 1
ATOM 1820 O O . LEU A 1 227 ? -24.265 12.401 17.668 1.00 92.69 227 LEU A O 1
ATOM 1824 N N . HIS A 1 228 ? -22.701 13.988 17.411 1.00 91.81 228 HIS A N 1
ATOM 1825 C CA . HIS A 1 228 ? -22.511 14.192 18.839 1.00 91.81 228 HIS A CA 1
ATOM 1826 C C . HIS A 1 228 ? -23.817 14.616 19.514 1.00 91.81 228 HIS A C 1
ATOM 1828 O O . HIS A 1 228 ? -24.220 13.974 20.475 1.00 91.81 228 HIS A O 1
ATOM 1834 N N . ASN A 1 229 ? -24.510 15.621 18.974 1.00 92.62 229 ASN A N 1
ATOM 1835 C CA . ASN A 1 229 ? -25.776 16.105 19.531 1.00 92.62 229 ASN A CA 1
ATOM 1836 C C . ASN A 1 229 ? -26.895 15.056 19.439 1.00 92.62 229 ASN A C 1
ATOM 1838 O O . ASN A 1 229 ? -27.743 14.982 20.318 1.00 92.62 229 ASN A O 1
ATOM 1842 N N . ALA A 1 230 ? -26.895 14.218 18.397 1.00 92.94 230 ALA A N 1
ATOM 1843 C CA . ALA A 1 230 ? -27.877 13.143 18.260 1.00 92.94 230 ALA A CA 1
ATOM 1844 C C . ALA A 1 230 ? -27.715 12.041 19.322 1.00 92.94 230 ALA A C 1
ATOM 1846 O O . ALA A 1 230 ? -28.695 11.390 19.673 1.00 92.94 230 ALA A O 1
ATOM 1847 N N . PHE A 1 231 ? -26.495 11.820 19.826 1.00 91.44 231 PHE A N 1
ATOM 1848 C CA . PHE A 1 231 ? -26.200 10.760 20.795 1.00 91.44 231 PHE A CA 1
ATOM 1849 C C . PHE A 1 231 ? -25.874 11.268 22.204 1.00 91.44 231 PHE A C 1
ATOM 1851 O O . PHE A 1 231 ? -25.767 10.448 23.112 1.00 91.44 231 PHE A O 1
ATOM 1858 N N . SER A 1 232 ? -25.723 12.579 22.418 1.00 88.31 232 SER A N 1
ATOM 1859 C CA . SER A 1 232 ? -25.280 13.150 23.700 1.00 88.31 232 SER A CA 1
ATOM 1860 C C . SER A 1 232 ? -26.227 12.841 24.857 1.00 88.31 232 SER A C 1
ATOM 1862 O O . SER A 1 232 ? -25.770 12.652 25.980 1.00 88.31 232 SER A O 1
ATOM 1864 N N . GLU A 1 233 ? -27.526 12.750 24.574 1.00 88.50 233 GLU A N 1
ATOM 1865 C CA . GLU A 1 233 ? -28.574 12.465 25.564 1.00 88.50 233 GLU A CA 1
ATOM 1866 C C . GLU A 1 233 ? -29.027 10.997 25.545 1.00 88.50 233 GLU A C 1
ATOM 1868 O O . GLU A 1 233 ? -29.883 10.597 26.331 1.00 88.50 233 GLU A O 1
ATOM 1873 N N . THR A 1 234 ? -28.467 10.164 24.658 1.00 92.88 234 THR A N 1
ATOM 1874 C CA . THR A 1 234 ? -28.866 8.755 24.584 1.00 92.88 234 THR A CA 1
ATOM 1875 C C . THR A 1 234 ? -28.157 7.944 25.661 1.00 92.88 234 THR A C 1
ATOM 1877 O O . THR A 1 234 ? -26.955 7.675 25.580 1.00 92.88 234 THR A O 1
ATOM 1880 N N . GLU A 1 235 ? -28.915 7.518 26.670 1.00 92.75 235 GLU A N 1
ATOM 1881 C CA . GLU A 1 235 ? -28.378 6.721 27.763 1.00 92.75 235 GLU A CA 1
ATOM 1882 C C . GLU A 1 235 ? -27.750 5.414 27.254 1.00 92.75 235 GLU A C 1
ATOM 1884 O O . GLU A 1 235 ? -28.252 4.735 26.359 1.00 92.75 235 GLU A O 1
ATOM 1889 N N . GLY A 1 236 ? -26.596 5.067 27.824 1.00 94.00 236 GLY A N 1
ATOM 1890 C CA . GLY A 1 236 ? -25.896 3.836 27.472 1.00 94.00 236 GLY A CA 1
ATOM 1891 C C . GLY A 1 236 ? -25.105 3.898 26.162 1.00 94.00 236 GLY A C 1
ATOM 1892 O O . GLY A 1 236 ? -24.457 2.907 25.840 1.00 94.00 236 GLY A O 1
ATOM 1893 N N . ILE A 1 237 ? -25.089 5.019 25.430 1.00 94.75 237 ILE A N 1
ATOM 1894 C CA . ILE A 1 237 ? -24.354 5.163 24.162 1.00 94.75 237 ILE A CA 1
ATOM 1895 C C . ILE A 1 237 ? -23.217 6.185 24.287 1.00 94.75 237 ILE A C 1
ATOM 1897 O O . ILE A 1 237 ? -23.339 7.202 24.965 1.00 94.75 237 ILE A O 1
ATOM 1901 N N . LYS A 1 238 ? -22.091 5.919 23.616 1.00 92.94 238 LYS A N 1
ATOM 1902 C CA . LYS A 1 238 ? -20.986 6.875 23.450 1.00 92.94 238 LYS A CA 1
ATOM 1903 C C . LYS A 1 238 ? -20.494 6.897 22.005 1.00 92.94 238 LYS A C 1
ATOM 1905 O O . LYS A 1 238 ? -20.350 5.850 21.378 1.00 92.94 238 LYS A O 1
ATOM 1910 N N . LEU A 1 239 ? -20.200 8.092 21.498 1.00 93.62 239 LEU A N 1
ATOM 1911 C CA . LEU A 1 239 ? -19.634 8.308 20.166 1.00 93.62 239 LEU A CA 1
ATOM 1912 C C . LEU A 1 239 ? -18.108 8.442 20.249 1.00 93.62 239 LEU A C 1
ATOM 1914 O O . LEU A 1 239 ? -17.599 9.272 20.998 1.00 93.62 239 LEU A O 1
ATOM 1918 N N . VAL A 1 240 ? -17.392 7.679 19.42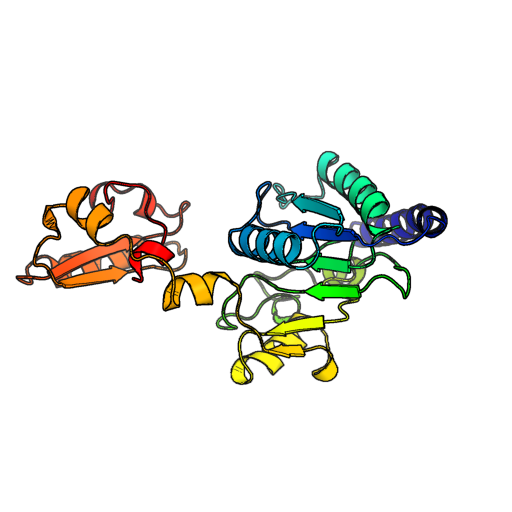8 1.00 94.00 240 VAL A N 1
ATOM 1919 C CA . VAL A 1 240 ? -15.965 7.860 19.138 1.00 94.00 240 VAL A CA 1
ATOM 1920 C C . VAL A 1 240 ? -15.836 8.426 17.730 1.00 94.00 240 VAL A C 1
ATOM 1922 O O . VAL A 1 240 ? -16.352 7.843 16.777 1.00 94.00 240 VAL A O 1
ATOM 1925 N N . VAL A 1 241 ? -15.123 9.543 17.579 1.00 93.25 241 VAL A N 1
ATOM 1926 C CA . VAL A 1 241 ? -14.846 10.149 16.270 1.00 93.25 241 VAL A CA 1
ATOM 1927 C C . VAL A 1 241 ? -13.363 10.001 15.951 1.00 93.25 241 VAL A C 1
ATOM 1929 O O . VAL A 1 241 ? -12.515 10.611 16.593 1.00 93.25 241 VAL A O 1
ATOM 1932 N N . LYS A 1 242 ? -13.034 9.210 14.926 1.00 92.38 242 LYS A N 1
ATOM 1933 C CA . LYS A 1 242 ? -11.656 9.012 14.456 1.00 92.38 242 LYS A CA 1
ATOM 1934 C C . LYS A 1 242 ? -11.487 9.635 13.073 1.00 92.38 242 LYS A C 1
ATOM 1936 O O . LYS A 1 242 ? -11.674 8.983 12.046 1.00 92.38 242 LYS A O 1
ATOM 1941 N N . ALA A 1 243 ? -11.160 10.924 13.060 1.00 90.44 243 ALA A N 1
ATOM 1942 C CA . ALA A 1 243 ? -10.947 11.695 11.839 1.00 90.44 243 ALA A CA 1
ATOM 1943 C C . ALA A 1 243 ? -9.526 11.525 11.267 1.00 90.44 243 ALA A C 1
ATOM 1945 O O . ALA A 1 243 ? -8.607 11.044 11.931 1.00 90.44 243 ALA A O 1
ATOM 1946 N N . HIS A 1 244 ? -9.338 11.959 10.018 1.00 87.44 244 HIS A N 1
ATOM 1947 C CA . HIS A 1 244 ? -8.020 12.014 9.383 1.00 87.44 244 HIS A CA 1
ATOM 1948 C C . HIS A 1 244 ? -7.065 12.945 10.167 1.00 87.44 244 HIS A C 1
ATOM 1950 O O . HIS A 1 244 ? -7.518 13.999 10.611 1.00 87.44 244 HIS A O 1
ATOM 1956 N N . PRO A 1 245 ? -5.749 12.656 10.278 1.00 84.12 245 PRO A N 1
ATOM 1957 C CA . PRO A 1 245 ? -4.816 13.481 11.059 1.00 84.12 245 PRO A CA 1
ATOM 1958 C C . PRO A 1 245 ? -4.772 14.962 10.660 1.00 84.12 245 PRO A C 1
ATOM 1960 O O . PRO A 1 245 ? -4.561 15.817 11.509 1.00 84.12 245 PRO A O 1
ATOM 1963 N N . LEU A 1 246 ? -5.007 15.263 9.377 1.00 84.00 246 LEU A N 1
ATOM 1964 C CA . LEU A 1 246 ? -5.057 16.636 8.845 1.00 84.00 246 LEU A CA 1
ATOM 1965 C C . LEU A 1 246 ? -6.426 17.326 8.985 1.00 84.00 246 LEU A C 1
ATOM 1967 O O . LEU A 1 246 ? -6.572 18.472 8.568 1.00 84.00 246 LEU A O 1
ATOM 1971 N N . SER A 1 247 ? -7.446 16.634 9.495 1.00 86.38 247 SER A N 1
ATOM 1972 C CA . SER A 1 247 ? -8.744 17.251 9.772 1.00 86.38 247 SER A CA 1
ATOM 1973 C C . SER A 1 247 ? -8.650 18.165 10.990 1.00 86.38 247 SER A C 1
ATOM 1975 O O . SER A 1 247 ? -7.943 17.859 11.941 1.00 86.38 247 SER A O 1
ATOM 1977 N N . LYS A 1 248 ? -9.424 19.253 11.016 1.00 83.62 248 LYS A N 1
ATOM 1978 C CA . LYS A 1 248 ? -9.577 20.069 12.233 1.00 83.62 248 LYS A CA 1
ATOM 1979 C C . LYS A 1 248 ? -10.213 19.266 13.373 1.00 83.62 248 LYS A C 1
ATOM 1981 O O . LYS A 1 248 ? -9.943 19.541 14.538 1.00 83.62 248 LYS A O 1
ATOM 1986 N N . LEU A 1 249 ? -11.006 18.243 13.042 1.00 85.69 249 LEU A N 1
ATOM 1987 C CA . LEU A 1 249 ? -11.612 17.344 14.019 1.00 85.69 249 LEU A CA 1
ATOM 1988 C C . LEU A 1 249 ? -10.593 16.565 14.844 1.00 85.69 249 LEU A C 1
ATOM 1990 O O . LEU A 1 249 ? -10.847 16.329 16.019 1.00 85.69 249 LEU A O 1
ATOM 1994 N N . SER A 1 250 ? -9.452 16.177 14.262 1.00 83.25 250 SER A N 1
ATOM 1995 C CA . SER A 1 250 ? -8.432 15.406 14.989 1.00 83.25 250 SER A CA 1
ATOM 1996 C C . SER A 1 250 ? -7.796 16.217 16.125 1.00 83.25 250 SER A C 1
ATOM 1998 O O . SER A 1 250 ? -7.284 15.646 17.085 1.00 83.25 250 SER A O 1
ATOM 2000 N N . GLN A 1 251 ? -7.855 17.546 16.028 1.00 81.75 251 GLN A N 1
ATOM 2001 C CA . GLN A 1 251 ? -7.296 18.482 17.000 1.00 81.75 251 GLN A CA 1
ATOM 2002 C C . GLN A 1 251 ? -8.324 18.937 18.041 1.00 81.75 251 GLN A C 1
ATOM 2004 O O . GLN A 1 251 ? -7.952 19.601 19.003 1.00 81.75 251 GLN A O 1
ATOM 2009 N N . ASN A 1 252 ? -9.606 18.601 17.868 1.00 86.25 252 ASN A N 1
ATOM 2010 C CA . ASN A 1 252 ? -10.660 19.036 18.774 1.00 86.25 252 ASN A CA 1
ATOM 2011 C C . ASN A 1 252 ? -10.683 18.147 20.035 1.00 86.25 252 ASN A C 1
ATOM 2013 O O . ASN A 1 252 ? -10.990 16.957 19.911 1.00 86.25 252 ASN A O 1
ATOM 2017 N N . PRO A 1 253 ? -10.437 18.698 21.243 1.00 86.69 253 PRO A N 1
ATOM 2018 C CA . PRO A 1 253 ? -10.394 17.924 22.488 1.00 86.69 253 PRO A CA 1
ATOM 2019 C C . PRO A 1 253 ? -11.673 17.130 22.771 1.00 86.69 253 PRO A C 1
ATOM 2021 O O . PRO A 1 253 ? -11.610 16.053 23.351 1.00 86.6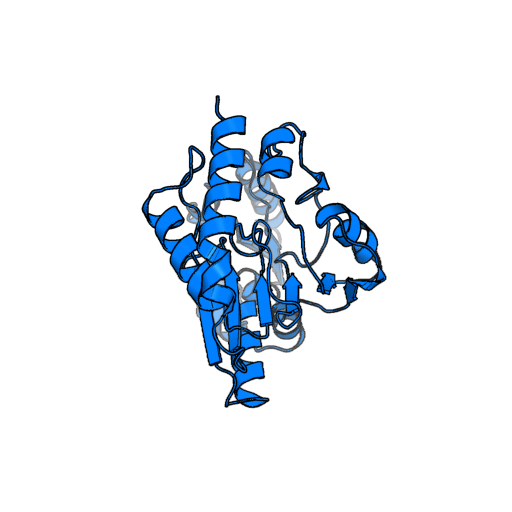9 253 PRO A O 1
ATOM 2024 N N . LYS A 1 254 ? -12.831 17.614 22.299 1.00 86.00 254 LYS A N 1
ATOM 2025 C CA . LYS A 1 254 ? -14.138 16.951 22.443 1.00 86.00 254 LYS A CA 1
ATOM 2026 C C . LYS A 1 254 ? -14.172 15.535 21.858 1.00 86.00 254 LYS A C 1
ATOM 2028 O O . LYS A 1 254 ? -14.966 14.707 22.295 1.00 86.00 254 LYS A O 1
ATOM 2033 N N . TYR A 1 255 ? -13.353 15.280 20.841 1.00 87.44 255 TYR A N 1
ATOM 2034 C CA . TYR A 1 255 ? -13.339 14.032 20.079 1.00 87.44 255 TYR A CA 1
ATOM 2035 C C . TYR A 1 255 ? -12.080 13.197 20.324 1.00 87.44 255 TYR A C 1
ATOM 2037 O O . TYR A 1 255 ? -11.890 12.169 19.673 1.00 87.44 255 TYR A O 1
ATOM 2045 N N . GLN A 1 256 ? -11.213 13.629 21.240 1.00 86.44 256 GLN A N 1
ATOM 2046 C CA . GLN A 1 256 ? -10.012 12.885 21.581 1.00 86.44 256 GLN A CA 1
ATOM 2047 C C . GLN A 1 256 ? -10.350 11.707 22.494 1.00 86.44 256 GLN A C 1
ATOM 2049 O O . GLN A 1 256 ? -11.193 11.796 23.382 1.00 86.44 256 GLN A O 1
ATOM 2054 N N . ILE A 1 257 ? -9.668 10.596 22.243 1.00 91.69 257 ILE A N 1
ATOM 2055 C CA . ILE A 1 257 ? -9.640 9.424 23.114 1.00 91.69 257 ILE A CA 1
ATOM 2056 C C . ILE A 1 257 ? -8.235 9.308 23.697 1.00 91.69 257 ILE A C 1
ATOM 2058 O O . ILE A 1 257 ? -7.256 9.689 23.049 1.00 91.69 257 ILE A O 1
ATOM 2062 N N . ASN A 1 258 ? -8.135 8.765 24.901 1.00 93.25 258 ASN A N 1
ATOM 2063 C CA . ASN A 1 258 ? -6.858 8.458 25.525 1.00 93.25 258 ASN A CA 1
ATOM 2064 C C . ASN A 1 258 ? -6.261 7.194 24.898 1.00 93.25 258 ASN A C 1
ATOM 2066 O O . ASN A 1 258 ? -6.982 6.226 24.647 1.00 93.25 258 ASN A O 1
ATOM 2070 N N . GLY A 1 259 ? -4.940 7.192 24.715 1.00 91.88 259 GLY A N 1
ATOM 2071 C CA . GLY A 1 259 ? -4.173 6.071 24.165 1.00 91.88 259 GLY A CA 1
ATOM 2072 C C . GLY A 1 259 ? -3.983 6.114 22.645 1.00 91.88 259 GLY A C 1
ATOM 2073 O O . GLY A 1 259 ? -4.651 6.855 21.922 1.00 91.88 259 GLY A O 1
ATOM 2074 N N . ASP A 1 260 ? -3.041 5.308 22.153 1.00 91.31 260 ASP A N 1
ATOM 2075 C CA . ASP A 1 260 ? -2.738 5.194 20.724 1.00 91.31 260 ASP A CA 1
ATOM 2076 C C . ASP A 1 260 ? -3.515 4.032 20.097 1.00 91.31 260 ASP A C 1
ATOM 2078 O O . ASP A 1 260 ? -3.051 2.888 20.023 1.00 91.31 260 ASP A O 1
ATOM 2082 N N . PHE A 1 261 ? -4.748 4.339 19.693 1.00 91.88 261 PHE A N 1
ATOM 2083 C CA . PHE A 1 261 ? -5.633 3.416 18.990 1.00 91.88 261 PHE A CA 1
ATOM 2084 C C . PHE A 1 261 ? -5.777 3.843 17.533 1.00 91.88 261 PHE A C 1
ATOM 2086 O O . PHE A 1 261 ? -6.243 4.948 17.220 1.00 91.88 261 PHE A O 1
ATOM 2093 N N . SER A 1 262 ? -5.394 2.958 16.620 1.00 89.25 262 SER A N 1
ATOM 2094 C CA . SER A 1 262 ? -5.640 3.117 15.194 1.00 89.25 262 SER A CA 1
ATOM 2095 C C . SER A 1 262 ? -7.134 2.984 14.882 1.00 89.25 262 SER A C 1
ATOM 2097 O O . SER A 1 262 ? -7.926 2.494 15.683 1.00 89.25 262 SER A O 1
ATOM 2099 N N . THR A 1 263 ? -7.545 3.394 13.680 1.00 89.25 263 THR A N 1
ATOM 2100 C CA . THR A 1 263 ? -8.920 3.147 13.222 1.00 89.25 263 THR A CA 1
ATOM 2101 C C . THR A 1 263 ? -9.268 1.658 13.237 1.00 89.25 263 THR A C 1
ATOM 2103 O O . THR A 1 263 ? -10.409 1.317 13.515 1.00 89.25 263 THR A O 1
ATOM 2106 N N . TYR A 1 264 ? -8.297 0.783 12.964 1.00 88.06 264 TYR A N 1
ATOM 2107 C CA . TYR A 1 264 ? -8.514 -0.662 12.942 1.00 88.06 264 TYR A CA 1
ATOM 2108 C C . TYR A 1 264 ? -8.682 -1.240 14.347 1.00 88.06 264 TYR A C 1
ATOM 2110 O O . TYR A 1 264 ? -9.538 -2.097 14.528 1.00 88.06 264 TYR A O 1
ATOM 2118 N N . ASP A 1 265 ? -7.945 -0.726 15.338 1.00 90.69 265 ASP A N 1
ATOM 2119 C CA . ASP A 1 265 ? -8.129 -1.119 16.742 1.00 90.69 265 ASP A CA 1
ATOM 2120 C C . ASP A 1 265 ? -9.551 -0.805 17.219 1.00 90.69 265 ASP A C 1
ATOM 2122 O O . ASP A 1 265 ? -10.163 -1.607 17.911 1.00 90.69 265 ASP A O 1
ATOM 2126 N N . LEU A 1 266 ? -10.093 0.347 16.804 1.00 91.50 266 LEU A N 1
ATOM 2127 C CA . LEU A 1 266 ? -11.437 0.799 17.178 1.00 91.50 266 LEU A CA 1
ATOM 2128 C C . LEU A 1 266 ? -12.567 0.057 16.447 1.00 91.50 266 LEU A C 1
ATOM 2130 O O . LEU A 1 266 ? -13.724 0.176 16.842 1.00 91.50 266 LEU A O 1
ATOM 2134 N N . MET A 1 267 ? -12.263 -0.658 15.360 1.00 88.94 267 MET A N 1
ATOM 2135 C CA . MET A 1 267 ? -13.249 -1.458 14.624 1.00 88.94 267 MET A CA 1
ATOM 2136 C C . MET A 1 267 ? -13.514 -2.827 15.271 1.00 88.94 267 MET A C 1
ATOM 2138 O O . MET A 1 267 ? -14.428 -3.518 14.818 1.00 88.94 267 MET A O 1
ATOM 2142 N N . LYS A 1 268 ? -12.730 -3.218 16.283 1.00 85.31 268 LYS A N 1
ATOM 2143 C CA . LYS A 1 268 ? -12.774 -4.525 16.957 1.00 85.31 268 LYS A CA 1
ATOM 2144 C C . LYS A 1 268 ? -13.369 -4.407 18.357 1.00 85.31 268 LYS A C 1
ATOM 2146 O O . LYS A 1 268 ? -14.059 -5.363 18.771 1.00 85.31 268 LYS A O 1
#

Sequence (268 aa):
MKLLIVKVFVLFIRVLYAPMKLRKTKNKIVWLSRQSDEKSEDIKRLSDMIKKLSPETIQVFRLKRLKDESGLSLSYVFSIFVDMWELSDASIAVADTYSISLSCLNHKKALKKIQIWHALGAVKKFSLQSVGKAQGRNEAVSRAMCMHKNYDVVIAPSEATAKFYCEAFGCTEDKIRLASLPRVDEILNGDCRKAEFLNSNPDFNGKKIILYTPTFRTNDDVYAERLHNAFSETEGIKLVVKAHPLSKLSQNPKYQINGDFSTYDLMK

Secondary structure (DSSP, 8-state):
-HHHHHHHHHHHHHHHHHHHTTSPP-SEEEEEESS-SS--HHHHHHHHHHHHH-TT-EEEEEE-----SSS--HHHHHHHHHHHHHHHS-SEEEESS--HHHHHS---TT-EEEE--S-SS-SS--GGGGTTSTTSPPHHHHHHTTTTTT-SEEEES-HHHHHHHHHHHT--GGGEEE---HHHHHHHHS--THHHHHHH-GGGTTPEEEEE-PPP-TTHHHHHHHHHHHHTT-TTEEEEE---TTSGGGG-GGG--SS---TTGGG-

Foldseek 3Di:
DVLVVLLVVLVVVQVVLVVLLVDAADLEEEEDEQCAPDDDPLRVVVVVVCCVVPVPRHYHYLYHHDPDPPDQDPVNVVSLVVVSNRQSRYQEYEYQAWDLNQQSYDGDPSYAYEHAHDDLAPPDQAAQSQEPPPPHPDNSSCVSSSTLPDHQAYEHQDPVRQVSSCNRNVHDSNRYDHDGRVLVCCLVPNDACVVVQCVQVVVLPQADEDEAEDDDDPCVVVVVVVVCVVCVPPPRYDYAYDYDPPHPLVVDPVRDGGDDADPSSVSD

Radius of gyration: 21.77 Å; chains: 1; bounding box: 53×42×55 Å

pLDDT: mean 92.52, std 6.66, range [55.53, 98.81]